Protein AF-A0A452S7V6-F1 (afdb_monomer)

InterPro domains:
  IPR001577 Peptidase M8, leishmanolysin [PF01457] (148-231)
  IPR001577 Peptidase M8, leishmanolysin [PF01457] (255-355)
  IPR001577 Peptidase M8, leishmanolysin [PTHR10942] (34-355)

Radius of gyration: 20.87 Å; Cα contacts (8 Å, |Δi|>4): 717; chains: 1; bounding box: 55×47×62 Å

Foldseek 3Di:
DFEALQDPPQDLDPDFDDAFAFAFDPPPDDDQDDQAFAFEAEDEACQLVVADPLLSCCVPPPQVVVLRVVRSVLHTDSDFSFFAAGEFAAPDDDADDDPPDPDGADEHHGDPFGDFPPGTDDPLQHAFHWHDPDPDDDTHGDDDHRHRHDGRHQAYEYEEQDQDPSLVDPPHQKYKAADHAHNQLRWRRYMYIYGHSVSRDSDPVCSVVSSLSSSLRVLRHGALAQQLQQRAAAPVSHGQADADPVRAAPADSVLSHRDHDPQAKDKDWDWDQDPPRDTDTDIWIFGQHDLQLVVVCVVVVNNPRRGFTADCDPPSSQGSSAGHCVVVVQDSRHRDDDPNRDPDSNSSSSSVRRD

Solvent-accessible surface area (backbone atoms only — not comparable to full-atom values): 19827 Å² total; per-residue (Å²): 97,51,49,39,56,46,50,84,73,65,66,98,55,100,59,82,83,84,79,46,62,28,77,59,69,80,71,93,78,68,75,98,79,61,80,40,58,40,34,74,42,79,43,76,39,69,49,38,74,72,39,59,69,68,56,29,45,41,47,72,72,41,42,50,52,54,34,46,55,50,48,29,73,71,38,63,31,90,68,80,39,42,44,45,47,39,76,73,48,61,62,58,99,70,83,70,83,63,88,94,52,94,69,82,53,44,66,78,68,60,38,98,64,35,62,34,79,95,40,75,55,60,72,54,35,31,49,53,44,27,38,49,60,86,96,50,95,60,62,44,77,45,79,67,77,65,48,86,30,42,64,77,22,46,29,38,40,40,36,33,31,57,85,44,78,69,48,72,42,88,55,34,46,44,42,15,28,51,55,32,22,31,58,87,65,49,44,44,37,27,21,21,40,35,36,17,59,90,57,66,71,82,52,77,88,51,43,63,61,51,35,51,47,55,39,36,30,49,43,29,18,58,53,55,29,53,77,38,52,23,48,20,17,38,98,88,68,47,66,58,23,72,59,50,98,88,69,45,45,53,74,33,79,91,79,59,32,45,42,51,29,76,57,40,49,37,82,45,81,41,82,43,81,47,83,90,82,40,76,42,85,42,78,44,40,26,38,37,34,73,49,23,20,54,36,38,18,60,74,69,72,35,87,82,51,75,31,38,57,28,18,82,53,87,48,84,33,23,26,59,43,14,38,27,42,93,79,50,51,38,34,42,54,28,44,43,78,56,75,82,61,36,85,44,68,47,59,53,25,44,62,63,49,42,85

Sequence (355 aa):
ISLSPSSILPSPSPSPPVINKVHLKSNHVVKRDVDEHLRIKTVYDKSIDELLPEKRYLVKNKLFPQAISYLEKTFQVRRPAGTILLSRQRATNRYLQKENDPHRYCTGEFAEHTKCGPVIVPEEHLQRCRVCRGGKWSCVAVGVQDQEGVRDADFVLYVGALATERCSHENIISYAAYCQQEAKMDRPIAGYANLCPNMISTQPQEFIGMLSTVKHEIIHALGFSAGLFAFYHDKDGNPLTSRFADGLPPFNYSLGLYQWSDKVVRKVERLWNVRDNKIVSHTVYLLVTPRVVDEARKHFNCPILEGMELENQGGMGTELNHWEKRLLENEAMTGSHTQNRVFSRITLALMEDTG

Nearest PDB structures (foldseek):
  1lml-assembly1_A  TM=7.453E-01  e=6.617E-13  Leishmania major
  8so5-assembly1_I  TM=5.261E-01  e=2.961E+00  Acidovorax sp. MR-S7
  3l94-assembly1_B  TM=5.340E-01  e=4.851E+00  Pseudomonas aeruginosa
  5jtv-assembly4_G  TM=5.526E-01  e=7.948E+00  Homo sapiens

Organism: Ursus americanus (NCBI:txid9643)

Secondary structure (DSSP, 8-state):
-BPP--S-PPPS-SSPPPP-EEPPP--S---S---EEP-EEEEE-HHHHTS-HHHHHIIIIIIHHHHHHHHHHH-EESS---SB-BPPPBSS----PPTT-SS----SPBPSS-EETTEEPPGGGBPPEEEEPTTSS-EEEESSPPP--B-S-SEEEEEE----HHHHSTT--EEEEEEEEETTT--EEEEEEEE-GGG----GGGHHHHHHHHHHHHHHHHT-STTTGGG-B-TTS-BSS---TTSPPPEETTTTEEPPPTTTEEEEEEEEEEGGGEEEEEEEEEE--HHHHHHHHHHTT-TT--SEEEP--S-TTTTTTSB-HHHHTTBTTBSB--SS-B--HHHHHHHHTT-

Structure (mmCIF, N/CA/C/O backbone):
data_AF-A0A452S7V6-F1
#
_entry.id   AF-A0A452S7V6-F1
#
loop_
_atom_site.group_PDB
_atom_site.id
_atom_site.type_symbol
_atom_site.label_atom_id
_atom_site.label_alt_id
_atom_site.label_comp_id
_atom_site.label_asym_id
_atom_site.label_entity_id
_atom_site.label_seq_id
_atom_site.pdbx_PDB_ins_code
_atom_site.Cartn_x
_atom_site.Cartn_y
_atom_site.Cartn_z
_atom_site.occupancy
_atom_site.B_iso_or_equiv
_atom_site.auth_seq_i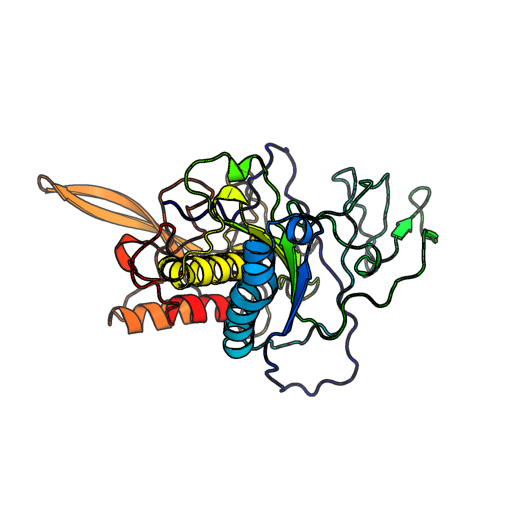d
_atom_site.auth_comp_id
_atom_site.auth_asym_id
_atom_site.auth_atom_id
_atom_site.pdbx_PDB_model_num
ATOM 1 N N . ILE A 1 1 ? -7.332 15.822 9.579 1.00 39.50 1 ILE A N 1
ATOM 2 C CA . ILE A 1 1 ? -6.324 15.376 8.589 1.00 39.50 1 ILE A CA 1
ATOM 3 C C . ILE A 1 1 ? -6.731 13.982 8.113 1.00 39.50 1 ILE A C 1
ATOM 5 O O . ILE A 1 1 ? -6.628 13.032 8.890 1.00 39.50 1 ILE A O 1
ATOM 9 N N . SER A 1 2 ? -7.304 13.889 6.909 1.00 41.91 2 SER A N 1
ATOM 10 C CA . SER A 1 2 ? -7.595 12.605 6.251 1.00 41.91 2 SER A CA 1
ATOM 11 C C . SER A 1 2 ? -6.282 11.994 5.783 1.00 41.91 2 SER A C 1
ATOM 13 O O . SER A 1 2 ? -5.444 12.719 5.250 1.00 41.91 2 SER A O 1
ATOM 15 N N . LEU A 1 3 ? -6.097 10.694 5.990 1.00 53.56 3 LEU A N 1
ATOM 16 C CA . LEU A 1 3 ? -5.058 9.961 5.273 1.00 53.56 3 LEU A CA 1
ATOM 17 C C . LEU A 1 3 ? -5.540 9.755 3.837 1.00 53.56 3 LEU A C 1
ATOM 19 O O . LEU A 1 3 ? -6.739 9.851 3.554 1.00 53.56 3 LEU A O 1
ATOM 23 N N . SER A 1 4 ? -4.584 9.679 2.923 1.00 51.00 4 SER A N 1
ATOM 24 C CA . SER A 1 4 ? -4.809 9.928 1.505 1.00 51.00 4 SER A CA 1
ATOM 25 C C . SER A 1 4 ? -5.755 8.907 0.854 1.00 51.00 4 SER A C 1
ATOM 27 O O . SER A 1 4 ? -5.952 7.814 1.377 1.00 51.00 4 SER A O 1
ATOM 29 N N . PRO A 1 5 ? -6.356 9.229 -0.304 1.00 51.69 5 PRO A N 1
ATOM 30 C CA . PRO A 1 5 ? -6.967 8.228 -1.159 1.00 51.69 5 PRO A CA 1
ATOM 31 C C . PRO A 1 5 ? -5.872 7.302 -1.724 1.00 51.69 5 PRO A C 1
ATOM 33 O O . PRO A 1 5 ? -5.254 7.603 -2.751 1.00 51.69 5 PRO A O 1
ATOM 36 N N . SER A 1 6 ? -5.634 6.177 -1.045 1.00 48.50 6 SER A N 1
ATOM 37 C CA . SER A 1 6 ? -4.584 5.180 -1.335 1.00 48.50 6 SER A CA 1
ATOM 38 C C . SER A 1 6 ? -4.828 4.381 -2.623 1.00 48.50 6 SER A C 1
ATOM 40 O O . SER A 1 6 ? -4.042 3.516 -3.006 1.00 48.50 6 SER A O 1
ATOM 42 N N . SER A 1 7 ? -5.935 4.650 -3.319 1.00 47.50 7 SER A N 1
ATOM 43 C CA . SER A 1 7 ? -6.323 3.946 -4.532 1.00 47.50 7 SER A CA 1
ATOM 44 C C . SER A 1 7 ? -5.836 4.648 -5.806 1.00 47.50 7 SER A C 1
ATOM 46 O O . SER A 1 7 ? -5.720 5.880 -5.929 1.00 47.50 7 SER A O 1
ATOM 48 N N . ILE A 1 8 ? -5.558 3.816 -6.810 1.00 46.06 8 ILE A N 1
ATOM 49 C CA . ILE A 1 8 ? -5.671 4.195 -8.216 1.00 46.06 8 ILE A CA 1
ATOM 50 C C . ILE A 1 8 ? -7.115 4.681 -8.366 1.00 46.06 8 ILE A C 1
ATOM 52 O O . ILE A 1 8 ? -8.027 3.866 -8.464 1.00 46.06 8 ILE A O 1
ATOM 56 N N . LEU A 1 9 ? -7.336 5.997 -8.281 1.00 40.03 9 LEU A N 1
ATOM 57 C CA . LEU A 1 9 ? -8.635 6.584 -8.587 1.00 40.03 9 LEU A CA 1
ATOM 58 C C . LEU A 1 9 ? -9.009 6.064 -9.977 1.00 40.03 9 LEU A C 1
ATOM 60 O O . LEU A 1 9 ? -8.201 6.236 -10.899 1.00 40.03 9 LEU A O 1
ATOM 64 N N . PRO A 1 10 ? -10.153 5.385 -10.144 1.00 37.00 10 PRO A N 1
ATOM 65 C CA . PRO A 1 10 ? -10.551 4.926 -11.453 1.00 37.00 10 PRO A CA 1
ATOM 66 C C . PRO A 1 10 ? -10.679 6.162 -12.336 1.00 37.00 10 PRO A C 1
ATOM 68 O O . PRO A 1 10 ? -11.502 7.046 -12.101 1.00 37.00 10 PRO A O 1
ATOM 71 N N . SER A 1 11 ? -9.834 6.238 -13.363 1.00 34.94 11 SER A N 1
ATOM 72 C CA . SER A 1 11 ? -10.164 7.059 -14.517 1.00 34.94 11 SER A CA 1
ATOM 73 C C . SER A 1 11 ? -11.542 6.605 -15.011 1.00 34.94 11 SER A C 1
ATOM 75 O O . SER A 1 11 ? -11.788 5.394 -14.993 1.00 34.94 11 SER A O 1
ATOM 77 N N . PRO A 1 12 ? -12.411 7.501 -15.506 1.00 33.69 12 PRO A N 1
ATOM 78 C CA . PRO A 1 12 ? -13.727 7.158 -16.059 1.00 33.69 12 PRO A CA 1
ATOM 79 C C . PRO A 1 12 ? -13.617 6.404 -17.402 1.00 33.69 12 PRO A C 1
ATOM 81 O O . PRO A 1 12 ? -14.392 6.614 -18.331 1.00 33.69 12 PRO A O 1
ATOM 84 N N . SER A 1 13 ? -12.609 5.544 -17.546 1.00 41.41 13 SER A N 1
ATOM 85 C CA . SER A 1 13 ? -12.370 4.745 -18.728 1.00 41.41 13 SER A CA 1
ATOM 86 C C . SER A 1 13 ? -13.334 3.556 -18.740 1.00 41.41 13 SER A C 1
ATOM 88 O O . SER A 1 13 ? -13.442 2.860 -17.731 1.00 41.41 13 SER A O 1
ATOM 90 N N . PRO A 1 14 ? -13.962 3.240 -19.882 1.00 48.31 14 PRO A N 1
ATOM 91 C CA . PRO A 1 14 ? -14.899 2.121 -20.015 1.00 48.31 14 PRO A CA 1
ATOM 92 C C . PRO A 1 14 ? -14.229 0.732 -19.935 1.00 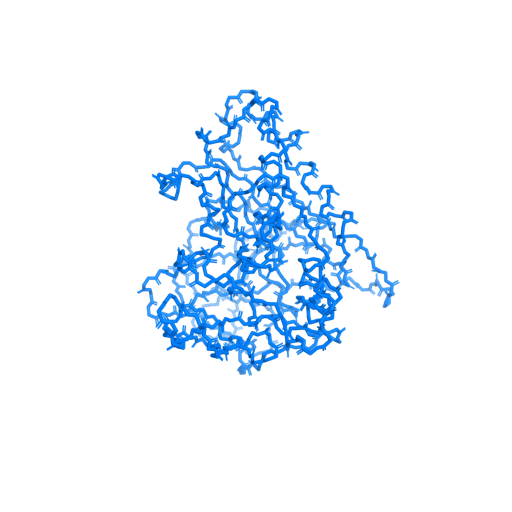48.31 14 PRO A C 1
ATOM 94 O O . PRO A 1 14 ? -14.885 -0.286 -20.142 1.00 48.31 14 PRO A O 1
ATOM 97 N N . SER A 1 15 ? -12.921 0.668 -19.667 1.00 53.47 15 SER A N 1
ATOM 98 C CA . SER A 1 15 ? -12.120 -0.557 -19.608 1.00 53.47 15 SER A CA 1
ATOM 99 C C . SER A 1 15 ? -11.533 -0.777 -18.208 1.00 53.47 15 SER A C 1
ATOM 101 O O . SER A 1 15 ? -11.099 0.205 -17.603 1.00 53.47 15 SER A O 1
ATOM 103 N N . PRO A 1 16 ? -11.432 -2.034 -17.730 1.00 56.41 16 PRO A N 1
ATOM 104 C CA . PRO A 1 16 ? -10.716 -2.363 -16.498 1.00 56.41 16 PRO A CA 1
ATOM 105 C C . PRO A 1 16 ? -9.288 -1.791 -16.480 1.00 56.41 16 PRO A C 1
ATOM 107 O O . PRO A 1 16 ? -8.646 -1.733 -17.538 1.00 56.41 16 PRO A O 1
ATOM 110 N N . PRO A 1 17 ? -8.751 -1.405 -15.305 1.00 60.28 17 PRO A N 1
ATOM 111 C CA . PRO A 1 17 ? -7.375 -0.971 -15.188 1.00 60.28 17 PRO A CA 1
ATOM 112 C C . PRO A 1 17 ? -6.442 -2.126 -15.547 1.00 60.28 17 PRO A C 1
ATOM 114 O O . PRO A 1 17 ? -6.634 -3.288 -15.166 1.00 60.28 17 PRO A O 1
ATOM 117 N N . VAL A 1 18 ? -5.411 -1.782 -16.307 1.00 63.94 18 VAL A N 1
ATOM 118 C CA . VAL A 1 18 ? -4.396 -2.724 -16.754 1.00 63.94 18 VAL A CA 1
ATOM 119 C C . VAL A 1 18 ? -3.557 -3.174 -15.566 1.00 63.94 18 VAL A C 1
ATOM 121 O O . VAL A 1 18 ? -2.866 -2.368 -14.947 1.00 63.94 18 VAL A O 1
ATOM 124 N N . ILE A 1 19 ? -3.524 -4.485 -15.328 1.00 70.19 19 ILE A N 1
ATOM 125 C CA . ILE A 1 19 ? -2.590 -5.086 -14.379 1.00 70.19 19 ILE A CA 1
ATOM 126 C C . ILE A 1 19 ? -1.338 -5.577 -15.106 1.00 70.19 19 ILE A C 1
ATOM 128 O O . ILE A 1 19 ? -1.372 -6.482 -15.953 1.00 70.19 19 ILE A O 1
ATOM 132 N N . ASN A 1 20 ? -0.200 -4.991 -14.743 1.00 72.50 20 ASN A N 1
ATOM 133 C CA . ASN A 1 20 ? 1.110 -5.425 -15.206 1.00 72.50 20 ASN A CA 1
ATOM 134 C C . ASN A 1 20 ? 1.585 -6.609 -14.359 1.00 72.50 20 ASN A C 1
ATOM 136 O O . ASN A 1 20 ? 1.991 -6.434 -13.212 1.00 72.50 20 ASN A O 1
ATOM 140 N N . LYS A 1 21 ? 1.502 -7.809 -14.943 1.00 76.19 21 LYS A N 1
ATOM 141 C CA . LYS A 1 21 ? 2.017 -9.056 -14.377 1.00 76.19 21 LYS A CA 1
ATOM 142 C C . LYS A 1 21 ? 3.463 -9.266 -14.824 1.00 76.19 21 LYS A C 1
ATOM 144 O O . LYS A 1 21 ? 3.728 -9.332 -16.024 1.00 76.19 21 LYS A O 1
ATOM 149 N N . VAL A 1 22 ? 4.379 -9.348 -13.865 1.00 71.94 22 VAL A N 1
ATOM 150 C CA . VAL A 1 22 ? 5.822 -9.493 -14.080 1.00 71.94 22 VAL A CA 1
ATOM 151 C C . VAL A 1 22 ? 6.259 -10.919 -13.782 1.00 71.94 22 VAL A C 1
ATOM 153 O O . VAL A 1 22 ? 6.019 -11.444 -12.695 1.00 71.94 22 VAL A O 1
ATOM 156 N N . HIS A 1 23 ? 6.912 -11.551 -14.753 1.00 76.88 23 HIS A N 1
ATOM 157 C CA . HIS A 1 23 ? 7.482 -12.880 -14.581 1.00 76.88 23 HIS A CA 1
ATOM 158 C C . HIS A 1 23 ? 8.856 -12.781 -13.928 1.00 76.88 23 HIS A C 1
ATOM 160 O O . HIS A 1 23 ? 9.784 -12.196 -14.482 1.00 76.88 23 HIS A O 1
ATOM 166 N N . LEU A 1 24 ? 8.981 -13.387 -12.754 1.00 75.75 24 LEU A N 1
ATOM 167 C CA . LEU A 1 24 ? 10.246 -13.495 -12.045 1.00 75.75 24 LEU A CA 1
ATOM 168 C C . LEU A 1 24 ? 10.994 -14.732 -12.545 1.00 75.75 24 LEU A C 1
ATOM 170 O O . LEU A 1 24 ? 10.397 -15.796 -12.748 1.00 75.75 24 LEU A O 1
ATOM 174 N N . LYS A 1 25 ? 12.306 -14.602 -12.765 1.00 65.62 25 LYS A N 1
ATOM 175 C CA . LYS A 1 25 ? 13.145 -15.751 -13.123 1.00 65.62 25 LYS A CA 1
ATOM 176 C C . LYS A 1 25 ? 13.124 -16.738 -11.956 1.00 65.62 25 LYS A C 1
ATOM 178 O O . LYS A 1 25 ? 13.307 -16.348 -10.808 1.00 65.62 25 LYS A O 1
ATOM 183 N N . SER A 1 26 ? 12.895 -18.020 -12.241 1.00 56.59 26 SER A N 1
ATOM 184 C CA . SER A 1 26 ? 13.021 -19.047 -11.207 1.00 56.59 26 SER A CA 1
ATOM 185 C C . SER A 1 26 ? 14.483 -19.151 -10.792 1.00 56.59 26 SER A C 1
ATOM 187 O O . SER A 1 26 ? 15.323 -19.588 -11.577 1.00 56.59 26 SER A O 1
ATOM 189 N N . ASN A 1 27 ? 14.788 -18.760 -9.558 1.00 53.53 27 ASN A N 1
ATOM 190 C CA . ASN A 1 27 ? 16.060 -19.107 -8.945 1.00 53.53 27 ASN A CA 1
ATOM 191 C C . ASN A 1 27 ? 16.081 -20.632 -8.798 1.00 53.53 27 ASN A C 1
ATOM 193 O O . ASN A 1 27 ? 15.324 -21.202 -8.016 1.00 53.53 27 ASN A O 1
ATOM 197 N N . HIS A 1 28 ? 16.915 -21.302 -9.595 1.00 41.69 28 HIS A N 1
ATOM 198 C CA . HIS A 1 28 ? 16.983 -22.766 -9.682 1.00 41.69 28 HIS A CA 1
ATOM 199 C C . HIS A 1 28 ? 17.460 -23.462 -8.394 1.00 41.69 28 HIS A C 1
ATOM 201 O O . HIS A 1 28 ? 17.559 -24.686 -8.367 1.00 41.69 28 HIS A O 1
ATOM 207 N N . VAL A 1 29 ? 17.720 -22.724 -7.313 1.00 43.03 29 VAL A N 1
ATOM 208 C CA . VAL A 1 29 ? 18.084 -23.278 -6.009 1.00 43.03 29 VAL A CA 1
ATOM 209 C C . VAL A 1 29 ? 17.524 -22.381 -4.907 1.00 43.03 29 VAL A C 1
ATOM 211 O O . VAL A 1 29 ? 18.182 -21.442 -4.481 1.00 43.03 29 VAL A O 1
ATOM 214 N N . VAL A 1 30 ? 16.325 -22.680 -4.413 1.00 44.19 30 VAL A N 1
ATOM 215 C CA . VAL A 1 30 ? 15.946 -22.329 -3.037 1.00 44.19 30 VAL A CA 1
ATOM 216 C C . VAL A 1 30 ? 15.231 -23.551 -2.472 1.00 44.19 30 VAL A C 1
ATOM 218 O O . VAL A 1 30 ? 14.192 -23.976 -2.982 1.00 44.19 30 VAL A O 1
ATOM 221 N N . LYS A 1 31 ? 15.849 -24.188 -1.468 1.00 38.53 31 LYS A N 1
ATOM 222 C CA . LYS A 1 31 ? 15.194 -25.203 -0.631 1.00 38.53 31 LYS A CA 1
ATOM 223 C C . LYS A 1 31 ? 13.842 -24.643 -0.179 1.00 38.53 31 LYS A C 1
ATOM 225 O O . LYS A 1 31 ? 13.745 -23.460 0.105 1.00 38.53 31 LYS A O 1
ATOM 230 N N . ARG A 1 32 ? 12.825 -25.500 -0.114 1.00 41.16 32 ARG A N 1
ATOM 231 C CA . ARG A 1 32 ? 11.404 -25.202 0.159 1.00 41.16 32 ARG A CA 1
ATOM 232 C C . ARG A 1 32 ? 11.081 -24.452 1.473 1.00 41.16 32 ARG A C 1
ATOM 234 O O . ARG A 1 32 ? 9.915 -24.432 1.836 1.00 41.16 32 ARG A O 1
ATOM 241 N N . ASP A 1 33 ? 12.055 -23.883 2.177 1.00 43.28 33 ASP A N 1
ATOM 242 C CA . ASP A 1 33 ? 11.908 -23.532 3.589 1.00 43.28 33 ASP A CA 1
ATOM 243 C C . ASP A 1 33 ? 12.927 -22.471 4.053 1.00 43.28 33 ASP A C 1
ATOM 245 O O . ASP A 1 33 ? 13.803 -22.747 4.871 1.00 43.28 33 ASP A O 1
ATOM 249 N N . VAL A 1 34 ? 12.890 -21.264 3.479 1.00 49.28 34 VAL A N 1
ATOM 250 C CA . VAL A 1 34 ? 13.586 -20.115 4.083 1.00 49.28 34 VAL A CA 1
ATOM 251 C C . VAL A 1 34 ? 12.649 -18.913 4.046 1.00 49.28 34 VAL A C 1
ATOM 253 O O . VAL A 1 34 ? 12.483 -18.283 3.003 1.00 49.28 34 VAL A O 1
ATOM 256 N N . ASP A 1 35 ? 12.026 -18.629 5.190 1.00 62.28 35 ASP A N 1
ATOM 257 C CA . ASP A 1 35 ? 11.321 -17.380 5.474 1.00 62.28 35 ASP A CA 1
ATOM 258 C C . ASP A 1 35 ? 12.333 -16.223 5.494 1.00 62.28 35 ASP A C 1
ATOM 260 O O . ASP A 1 35 ? 12.803 -15.774 6.543 1.00 62.28 35 ASP A O 1
ATOM 264 N N . GLU A 1 36 ? 12.740 -15.770 4.309 1.00 79.75 36 GLU A N 1
ATOM 265 C CA . GLU A 1 36 ? 13.618 -14.614 4.180 1.00 79.75 36 GLU A CA 1
ATOM 266 C C . GLU A 1 36 ? 12.838 -13.339 4.499 1.00 79.75 36 GLU A C 1
ATOM 268 O O . GLU A 1 36 ? 11.674 -13.176 4.127 1.00 79.75 36 GLU A O 1
ATOM 273 N N . HIS A 1 37 ? 13.488 -12.413 5.199 1.00 90.81 37 HIS A N 1
ATOM 274 C CA . HIS A 1 37 ? 12.933 -11.086 5.426 1.00 90.81 37 HIS A CA 1
ATOM 275 C C . HIS A 1 37 ? 12.631 -10.396 4.092 1.00 90.81 37 HIS A C 1
ATOM 277 O O . HIS A 1 37 ? 13.410 -10.499 3.143 1.00 90.81 37 HIS A O 1
ATOM 283 N N . LEU A 1 38 ? 11.509 -9.676 4.033 1.00 92.94 38 LEU A N 1
ATOM 284 C CA . LEU A 1 38 ? 11.151 -8.846 2.885 1.00 92.94 38 LEU A CA 1
ATOM 285 C C . LEU A 1 38 ? 12.300 -7.876 2.580 1.00 92.94 38 LEU A C 1
ATOM 287 O O . LEU A 1 38 ? 12.749 -7.175 3.481 1.00 92.94 38 LEU A O 1
ATOM 291 N N . ARG A 1 39 ? 12.740 -7.796 1.318 1.00 95.06 39 ARG A N 1
ATOM 292 C CA . ARG A 1 39 ? 13.746 -6.817 0.870 1.00 95.06 39 ARG A CA 1
ATOM 293 C C . ARG A 1 39 ? 13.107 -5.741 0.005 1.00 95.06 39 ARG A C 1
ATOM 295 O O . ARG A 1 39 ? 12.621 -6.024 -1.095 1.00 95.06 39 ARG A O 1
ATOM 302 N N . ILE A 1 40 ? 13.149 -4.497 0.469 1.00 96.56 40 ILE A N 1
ATOM 303 C CA . ILE A 1 40 ? 12.608 -3.335 -0.236 1.00 96.56 40 ILE A CA 1
ATOM 304 C C . ILE A 1 40 ? 13.765 -2.496 -0.779 1.00 96.56 40 ILE A C 1
ATOM 306 O O . ILE A 1 40 ? 14.549 -1.918 -0.027 1.00 96.56 40 ILE A O 1
ATOM 310 N N . LYS A 1 41 ? 13.850 -2.360 -2.105 1.00 96.94 41 LYS A N 1
ATOM 311 C CA . LYS A 1 41 ? 14.797 -1.433 -2.739 1.00 96.94 41 LYS A CA 1
ATOM 312 C C . LYS A 1 41 ? 14.122 -0.105 -3.028 1.00 96.94 41 LYS A C 1
ATOM 314 O O . LYS A 1 41 ? 13.137 -0.053 -3.760 1.00 96.94 41 LYS A O 1
ATOM 319 N N . THR A 1 42 ? 14.669 0.972 -2.473 1.00 97.31 42 THR A N 1
ATOM 320 C CA . THR A 1 42 ? 14.219 2.332 -2.765 1.00 97.31 42 THR A CA 1
ATOM 321 C C . THR A 1 42 ? 14.949 2.947 -3.934 1.00 97.31 42 THR A C 1
ATOM 323 O O . THR A 1 42 ? 16.168 2.852 -4.057 1.00 97.31 42 THR A O 1
ATOM 326 N N . VAL A 1 43 ? 14.180 3.651 -4.755 1.00 97.44 43 VAL A N 1
ATOM 327 C CA . VAL A 1 43 ? 14.672 4.436 -5.880 1.00 97.44 43 VAL A CA 1
ATOM 328 C C . VAL A 1 43 ? 14.096 5.833 -5.723 1.00 97.44 43 VAL A C 1
ATOM 330 O O . VAL A 1 43 ? 12.879 6.005 -5.750 1.00 97.44 43 VAL A O 1
ATOM 333 N N . TYR A 1 44 ? 14.956 6.823 -5.503 1.00 97.69 44 TYR A N 1
ATOM 334 C CA . TYR A 1 44 ? 14.521 8.205 -5.316 1.00 97.69 44 TYR A CA 1
ATOM 335 C C . TYR A 1 44 ? 14.441 8.915 -6.664 1.00 97.69 44 TYR A C 1
ATOM 337 O O . TYR A 1 44 ? 15.409 8.927 -7.421 1.00 97.69 44 TYR A O 1
ATOM 345 N N . ASP A 1 45 ? 13.293 9.522 -6.934 1.00 97.25 45 ASP A N 1
ATOM 346 C CA . ASP A 1 45 ? 13.092 10.419 -8.061 1.00 97.25 45 ASP A CA 1
ATOM 347 C C . ASP A 1 45 ? 13.915 11.706 -7.894 1.00 97.25 45 ASP A C 1
ATOM 349 O O . ASP A 1 45 ? 14.204 12.142 -6.772 1.00 97.25 45 ASP A O 1
ATOM 353 N N . LYS A 1 46 ? 14.236 12.360 -9.015 1.00 96.38 46 LYS A N 1
ATOM 354 C CA . LYS A 1 46 ? 14.981 13.625 -9.033 1.00 96.38 46 LYS A CA 1
ATOM 355 C C . LYS A 1 46 ? 14.305 14.723 -8.199 1.00 96.38 46 LYS A C 1
ATOM 357 O O . LYS A 1 46 ? 15.007 15.531 -7.594 1.00 96.38 46 LYS A O 1
ATOM 362 N N . SER A 1 47 ? 12.975 14.718 -8.085 1.00 96.88 47 SER A N 1
ATOM 363 C CA . SER A 1 47 ? 12.230 15.657 -7.229 1.00 96.88 47 SER A CA 1
ATOM 364 C C . SER A 1 47 ? 12.688 15.653 -5.766 1.00 96.88 47 SER A C 1
ATOM 366 O O . SER A 1 47 ? 12.603 16.677 -5.095 1.00 96.88 47 SER A O 1
ATOM 368 N N . ILE A 1 48 ? 13.227 14.540 -5.257 1.00 97.56 48 ILE A N 1
ATOM 369 C CA . ILE A 1 48 ? 13.786 14.471 -3.899 1.00 97.56 48 ILE A CA 1
ATOM 370 C C . ILE A 1 48 ? 15.090 15.266 -3.793 1.00 97.56 48 ILE A C 1
ATOM 372 O O . ILE A 1 48 ? 15.373 15.858 -2.751 1.00 97.56 48 ILE A O 1
ATOM 376 N N . ASP A 1 49 ? 15.896 15.274 -4.854 1.00 96.06 49 ASP A N 1
ATOM 377 C CA . ASP A 1 49 ? 17.159 16.010 -4.900 1.00 96.06 49 ASP A CA 1
ATOM 378 C C . ASP A 1 49 ? 16.969 17.520 -5.040 1.00 96.06 49 ASP A C 1
ATOM 380 O O . ASP A 1 49 ? 17.843 18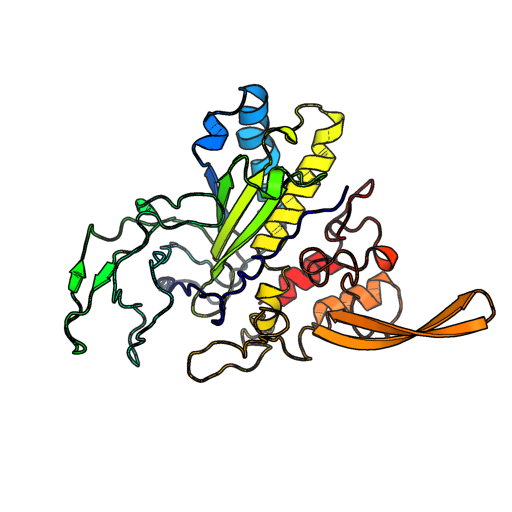.277 -4.612 1.00 96.06 49 ASP A O 1
ATOM 384 N N . GLU A 1 50 ? 15.815 17.931 -5.567 1.00 96.50 50 GLU A N 1
ATOM 385 C CA . GLU A 1 50 ? 15.372 19.320 -5.718 1.00 96.50 50 GLU A CA 1
ATOM 386 C C . GLU A 1 50 ? 14.751 19.901 -4.429 1.00 96.50 50 GLU A C 1
ATOM 388 O O . GLU A 1 50 ? 14.530 21.109 -4.337 1.00 96.50 50 GLU A O 1
ATOM 393 N N . LEU A 1 51 ? 14.501 19.074 -3.403 1.00 97.12 51 LEU A N 1
ATOM 394 C CA . LEU A 1 51 ? 14.068 19.549 -2.086 1.00 97.12 51 LEU A CA 1
ATOM 395 C C . LEU A 1 51 ? 15.167 20.358 -1.380 1.00 97.12 51 LEU A C 1
ATOM 397 O O . LEU A 1 51 ? 16.365 20.145 -1.582 1.00 97.12 51 LEU A O 1
ATOM 401 N N . LEU A 1 52 ? 14.745 21.216 -0.443 1.00 97.50 52 LEU A N 1
ATOM 402 C CA . LEU A 1 52 ? 15.662 21.887 0.482 1.00 97.50 52 LEU A CA 1
ATOM 403 C C . LEU A 1 52 ? 16.570 20.861 1.197 1.00 97.50 52 LEU A C 1
ATOM 405 O O . LEU A 1 52 ? 16.093 19.767 1.530 1.00 97.50 52 LEU A O 1
ATOM 409 N N . PRO A 1 53 ? 17.855 21.182 1.459 1.00 97.88 53 PRO A N 1
ATOM 410 C CA . PRO A 1 53 ? 18.835 20.225 1.977 1.00 97.88 53 PRO A CA 1
ATOM 411 C C . PRO A 1 53 ? 18.376 19.449 3.218 1.00 97.88 53 PRO A C 1
ATOM 413 O O . PRO A 1 53 ? 18.586 18.239 3.300 1.00 97.88 53 PRO A O 1
ATOM 416 N N . GLU A 1 54 ? 17.708 20.117 4.154 1.00 97.00 54 GLU A N 1
ATOM 417 C CA . GLU A 1 54 ? 17.168 19.542 5.382 1.00 97.00 54 GLU A CA 1
ATOM 418 C C . GLU A 1 54 ? 16.018 18.556 5.125 1.00 97.00 54 GLU A C 1
ATOM 420 O O . GLU A 1 54 ? 15.978 17.486 5.735 1.00 97.00 54 GLU A O 1
ATOM 425 N N . LYS A 1 55 ? 15.124 18.861 4.173 1.00 97.62 55 LYS A N 1
ATOM 426 C CA . LYS A 1 55 ? 14.029 17.971 3.757 1.00 97.62 55 LYS A CA 1
ATOM 427 C C . LYS A 1 55 ? 14.584 16.763 3.012 1.00 97.62 55 LYS A C 1
ATOM 429 O O . LYS A 1 55 ? 14.215 15.632 3.315 1.00 97.62 55 LYS A O 1
ATOM 434 N N . ARG A 1 56 ? 15.520 16.985 2.087 1.00 98.00 56 ARG A N 1
ATOM 435 C CA . ARG A 1 56 ? 16.205 15.917 1.349 1.00 98.00 56 ARG A CA 1
ATOM 436 C C . ARG A 1 56 ? 16.912 14.952 2.297 1.00 98.00 56 ARG A C 1
ATOM 438 O O . ARG A 1 56 ? 16.733 13.742 2.175 1.00 98.00 56 ARG A O 1
ATOM 445 N N . TYR A 1 57 ? 17.668 15.478 3.263 1.00 97.69 57 TYR A N 1
ATOM 446 C CA . TYR A 1 57 ? 18.341 14.670 4.279 1.00 97.69 57 TYR A CA 1
ATOM 447 C C . TYR A 1 57 ? 17.336 13.899 5.142 1.00 97.69 57 TYR A C 1
ATOM 449 O O . TYR A 1 57 ? 17.488 12.699 5.358 1.00 97.69 57 TYR A O 1
ATOM 457 N N . LEU A 1 58 ? 16.264 14.556 5.595 1.00 97.62 58 LEU A N 1
ATOM 458 C CA . LEU A 1 58 ? 15.203 13.903 6.354 1.00 97.62 58 LEU A CA 1
ATOM 459 C C . LEU A 1 58 ? 14.608 12.708 5.590 1.00 97.62 58 LEU A C 1
ATOM 461 O O . LEU A 1 58 ? 14.477 11.623 6.157 1.00 97.62 58 LEU A O 1
ATOM 465 N N . VAL A 1 59 ? 14.275 12.890 4.312 1.00 97.69 59 VAL A N 1
ATOM 466 C CA . VAL A 1 59 ? 13.648 11.857 3.479 1.00 97.69 59 VAL A CA 1
ATOM 467 C C . VAL A 1 59 ? 14.615 10.708 3.184 1.00 97.69 59 VAL A C 1
ATOM 469 O O . VAL A 1 59 ? 14.270 9.554 3.446 1.00 97.69 59 VAL A O 1
ATOM 472 N N . LYS A 1 60 ? 15.830 11.013 2.700 1.00 97.75 60 LYS A N 1
ATOM 473 C CA . LYS A 1 60 ? 16.813 10.009 2.256 1.00 97.75 60 LYS A CA 1
ATOM 474 C C . LYS A 1 60 ? 17.532 9.294 3.401 1.00 97.75 60 LYS A C 1
ATOM 476 O O . LYS A 1 60 ? 17.906 8.138 3.232 1.00 97.75 60 LYS A O 1
ATOM 481 N N . ASN A 1 61 ? 17.729 9.944 4.550 1.00 97.44 61 ASN A N 1
ATOM 482 C CA . ASN A 1 61 ? 18.567 9.415 5.634 1.00 97.44 61 ASN A CA 1
ATOM 483 C C . ASN A 1 61 ? 17.788 9.035 6.899 1.00 97.44 61 ASN A C 1
ATOM 485 O O . ASN A 1 61 ? 18.342 8.342 7.751 1.00 97.44 61 ASN A O 1
ATOM 489 N N . LYS A 1 62 ? 16.528 9.470 7.052 1.00 97.38 62 LYS A N 1
ATOM 490 C CA . LYS A 1 62 ? 15.726 9.167 8.249 1.00 97.38 62 LYS A CA 1
ATOM 491 C C . LYS A 1 62 ? 14.383 8.518 7.928 1.00 97.38 62 LYS A C 1
ATOM 493 O O . LYS A 1 62 ? 14.201 7.361 8.287 1.00 97.38 62 LYS A O 1
ATOM 498 N N . LEU A 1 63 ? 13.460 9.219 7.267 1.00 96.69 63 LEU A N 1
ATOM 499 C CA . LEU A 1 63 ? 12.064 8.780 7.120 1.00 96.69 63 LEU A CA 1
ATOM 500 C C . LEU A 1 63 ? 11.930 7.430 6.407 1.00 96.69 63 LEU A C 1
ATOM 502 O O . LEU A 1 63 ? 11.472 6.466 7.019 1.00 96.69 63 LEU A O 1
ATOM 506 N N . PHE A 1 64 ? 12.341 7.341 5.138 1.00 98.00 64 PHE A N 1
ATOM 507 C CA . PHE A 1 64 ? 12.206 6.099 4.373 1.00 98.00 64 PHE A CA 1
ATOM 508 C C . PHE A 1 64 ? 13.103 4.978 4.902 1.00 98.00 64 PHE A C 1
ATOM 510 O O . PHE A 1 64 ? 12.575 3.886 5.103 1.00 98.00 64 PHE A O 1
ATOM 517 N N . PRO A 1 65 ? 14.398 5.202 5.216 1.00 98.31 65 PRO A N 1
ATOM 518 C CA . PRO A 1 65 ? 15.235 4.146 5.784 1.00 98.31 65 PRO A CA 1
ATOM 519 C C . PRO A 1 65 ? 14.666 3.539 7.073 1.00 98.31 65 PRO A C 1
ATOM 521 O O . PRO A 1 65 ? 14.679 2.321 7.232 1.00 98.31 65 PRO A O 1
ATOM 524 N N . GLN A 1 66 ? 14.120 4.357 7.983 1.00 98.25 66 GLN A N 1
ATOM 525 C CA . GLN A 1 66 ? 13.514 3.845 9.217 1.00 98.25 66 GLN A CA 1
ATOM 526 C C . GLN A 1 66 ? 12.172 3.146 8.970 1.00 98.25 66 GLN A C 1
ATOM 528 O O . GLN A 1 66 ? 11.893 2.135 9.614 1.00 98.25 66 GLN A O 1
ATOM 533 N N . ALA A 1 67 ? 11.341 3.655 8.053 1.00 98.00 67 ALA A N 1
ATOM 534 C CA . ALA A 1 67 ? 10.087 2.999 7.680 1.00 98.00 67 ALA A CA 1
ATOM 535 C C . ALA A 1 67 ? 10.346 1.628 7.043 1.00 98.00 67 ALA A C 1
ATOM 537 O O . ALA A 1 67 ? 9.746 0.638 7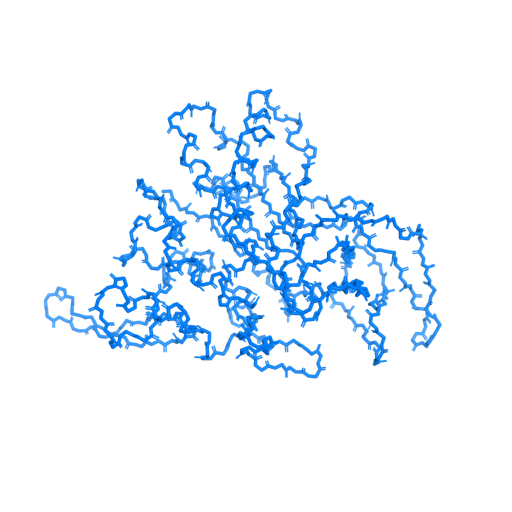.450 1.00 98.00 67 ALA A O 1
ATOM 538 N N . ILE A 1 68 ? 11.289 1.559 6.105 1.00 97.94 68 ILE A N 1
ATOM 539 C CA . ILE A 1 68 ? 11.672 0.328 5.413 1.00 97.94 68 ILE A CA 1
ATOM 540 C C . ILE A 1 68 ? 12.294 -0.659 6.385 1.00 97.94 68 ILE A C 1
ATOM 542 O O . ILE A 1 68 ? 11.816 -1.780 6.471 1.00 97.94 68 ILE A O 1
ATOM 546 N N . SER A 1 69 ? 13.261 -0.232 7.204 1.00 97.88 69 SER A N 1
ATOM 547 C CA . SER A 1 69 ? 13.873 -1.119 8.199 1.00 97.88 69 SER A CA 1
ATOM 548 C C . SER A 1 69 ? 12.840 -1.730 9.150 1.00 97.88 69 SER A C 1
ATOM 550 O O . SER A 1 69 ? 12.983 -2.883 9.548 1.00 97.88 69 SER A O 1
ATOM 552 N N . TYR A 1 70 ? 11.790 -0.984 9.509 1.00 97.25 70 TYR A N 1
ATOM 553 C CA . TYR A 1 70 ? 10.675 -1.531 10.278 1.00 97.25 70 TYR A CA 1
ATOM 554 C C . TYR A 1 70 ? 9.932 -2.626 9.499 1.00 97.25 70 TYR A C 1
ATOM 556 O O . TYR A 1 70 ? 9.735 -3.713 10.035 1.00 97.25 70 TYR A O 1
ATOM 564 N N . LEU A 1 71 ? 9.555 -2.371 8.243 1.00 96.94 71 LEU A N 1
ATOM 565 C CA . LEU A 1 71 ? 8.782 -3.307 7.420 1.00 96.94 71 LEU A CA 1
ATOM 566 C C . LEU A 1 71 ? 9.581 -4.565 7.048 1.00 96.94 71 LEU A C 1
ATOM 568 O O . LEU A 1 71 ? 9.051 -5.661 7.176 1.00 96.94 71 LEU A O 1
ATOM 572 N N . GLU A 1 72 ? 10.856 -4.434 6.676 1.00 95.81 72 GLU A N 1
ATOM 573 C CA . GLU A 1 72 ? 11.741 -5.571 6.369 1.00 95.81 72 GLU A CA 1
ATOM 574 C C . GLU A 1 72 ? 11.942 -6.485 7.590 1.00 95.81 72 GLU A C 1
ATOM 576 O O . GLU A 1 72 ? 11.957 -7.705 7.468 1.00 95.81 72 GLU A O 1
ATOM 581 N N . LYS A 1 73 ? 12.029 -5.913 8.801 1.00 95.38 73 LYS A N 1
ATOM 582 C CA . LYS A 1 73 ? 12.096 -6.696 10.050 1.00 95.38 73 LYS A CA 1
ATOM 583 C C . LYS A 1 73 ? 10.766 -7.338 10.430 1.00 95.38 73 LYS A C 1
ATOM 585 O O . LYS A 1 73 ? 10.764 -8.330 11.150 1.00 95.38 73 LYS A O 1
ATOM 590 N N . THR A 1 74 ? 9.657 -6.741 10.001 1.00 95.25 74 THR A N 1
ATOM 591 C CA . THR A 1 74 ? 8.304 -7.169 10.377 1.00 95.25 74 THR A CA 1
ATOM 592 C C . THR A 1 74 ? 7.779 -8.261 9.452 1.00 95.25 74 THR A C 1
ATOM 594 O O . THR A 1 74 ? 7.095 -9.165 9.920 1.00 95.25 74 THR A O 1
ATOM 597 N N . PHE A 1 75 ? 8.097 -8.193 8.158 1.00 94.44 75 PHE A N 1
ATOM 598 C CA . PHE A 1 75 ? 7.553 -9.093 7.148 1.00 94.44 75 PHE A CA 1
ATOM 599 C C . PHE A 1 75 ? 8.597 -10.062 6.603 1.00 94.44 75 PHE A C 1
ATOM 601 O O . PHE A 1 75 ? 9.752 -9.708 6.365 1.00 94.44 75 PHE A O 1
ATOM 608 N N . GLN A 1 76 ? 8.143 -11.284 6.355 1.00 91.38 76 GLN A N 1
ATOM 609 C CA . GLN A 1 76 ? 8.885 -12.336 5.674 1.00 91.38 76 GLN A CA 1
ATOM 610 C C . GLN A 1 76 ? 8.184 -12.674 4.361 1.00 91.38 76 GLN A C 1
ATOM 612 O O . GLN A 1 76 ? 6.977 -12.470 4.216 1.00 91.38 76 GLN A O 1
ATOM 617 N N . VAL A 1 77 ? 8.945 -13.168 3.390 1.00 87.25 77 VAL A N 1
ATOM 618 C CA . VAL A 1 77 ? 8.437 -13.557 2.078 1.00 87.25 77 VAL A CA 1
ATOM 619 C C . VAL A 1 77 ? 8.668 -15.038 1.839 1.00 87.25 77 VAL A C 1
ATOM 621 O O . VAL A 1 77 ? 9.772 -15.552 1.970 1.00 87.25 77 VAL A O 1
ATOM 624 N N . ARG A 1 78 ? 7.617 -15.725 1.392 1.00 79.31 78 ARG A N 1
ATOM 625 C CA . ARG A 1 78 ? 7.669 -17.160 1.070 1.00 79.31 78 ARG A CA 1
ATOM 626 C C . ARG A 1 78 ? 8.537 -17.473 -0.141 1.00 79.31 78 ARG A C 1
ATOM 628 O O . ARG A 1 78 ? 9.071 -18.571 -0.278 1.00 79.31 78 ARG A O 1
ATOM 635 N N . ARG A 1 79 ? 8.585 -16.539 -1.094 1.00 77.75 79 ARG A N 1
ATOM 636 C CA . ARG A 1 79 ? 9.340 -16.673 -2.341 1.00 77.75 79 ARG A CA 1
ATOM 637 C C . ARG A 1 79 ? 10.072 -15.372 -2.641 1.00 77.75 79 ARG A C 1
ATOM 639 O O . ARG A 1 79 ? 9.439 -14.408 -3.089 1.00 77.75 79 ARG A O 1
ATOM 646 N N . PRO A 1 80 ? 11.394 -15.347 -2.431 1.00 78.94 80 PRO A N 1
ATOM 647 C CA . PRO A 1 80 ? 12.206 -14.217 -2.834 1.00 78.94 80 PRO A CA 1
ATOM 648 C C . PRO A 1 80 ? 12.085 -13.995 -4.345 1.00 78.94 80 PRO A C 1
ATOM 650 O O . PRO A 1 80 ? 12.152 -14.949 -5.123 1.00 78.94 80 PRO A O 1
ATOM 653 N N . ALA A 1 81 ? 11.898 -12.747 -4.775 1.00 75.44 81 ALA A N 1
ATOM 654 C CA . ALA A 1 81 ? 11.792 -12.430 -6.200 1.00 75.44 81 ALA A CA 1
ATOM 655 C C . ALA A 1 81 ? 13.153 -12.465 -6.911 1.00 75.44 81 ALA A C 1
ATOM 657 O O . ALA A 1 81 ? 13.231 -12.751 -8.107 1.00 75.44 81 ALA A O 1
ATOM 658 N N . GLY A 1 82 ? 14.233 -12.203 -6.169 1.00 78.88 82 GLY A N 1
ATOM 659 C CA . GLY A 1 82 ? 15.592 -12.173 -6.697 1.00 78.88 82 GLY A CA 1
ATOM 660 C C . GLY A 1 82 ? 15.823 -10.917 -7.528 1.00 78.88 82 GLY A C 1
ATOM 661 O O . GLY A 1 82 ? 16.190 -9.881 -6.983 1.00 78.88 82 GLY A O 1
ATOM 662 N N . THR A 1 83 ? 15.624 -11.010 -8.843 1.00 87.19 83 THR A N 1
ATOM 663 C CA . THR A 1 83 ? 15.807 -9.889 -9.774 1.00 87.19 83 THR A CA 1
ATOM 664 C C . THR A 1 83 ? 14.476 -9.465 -10.381 1.00 87.19 83 THR A C 1
ATOM 666 O O . THR A 1 83 ? 13.811 -10.258 -11.050 1.00 87.19 83 THR A O 1
ATOM 669 N N . ILE A 1 84 ? 14.118 -8.197 -10.191 1.00 90.38 84 ILE A N 1
ATOM 670 C CA . ILE A 1 84 ? 12.879 -7.605 -10.689 1.00 90.38 84 ILE A CA 1
ATOM 671 C C . ILE A 1 84 ? 13.159 -6.818 -11.974 1.00 90.38 84 ILE A C 1
ATOM 673 O O . ILE A 1 84 ? 13.920 -5.850 -11.973 1.00 90.38 84 ILE A O 1
ATOM 677 N N . LEU A 1 85 ? 12.495 -7.219 -13.061 1.00 89.00 85 LEU A N 1
ATOM 678 C CA . LEU A 1 85 ? 12.442 -6.497 -14.335 1.00 89.00 85 LEU A CA 1
ATOM 679 C C . LEU A 1 85 ? 10.992 -6.114 -14.630 1.00 89.00 85 LEU A C 1
ATOM 681 O O . LEU A 1 85 ? 10.140 -6.970 -14.859 1.00 89.00 85 LEU A O 1
ATOM 685 N N . LEU A 1 86 ? 10.703 -4.819 -14.596 1.00 89.12 86 LEU A N 1
ATOM 686 C CA . LEU A 1 86 ? 9.351 -4.288 -14.691 1.00 89.12 86 LEU A CA 1
ATOM 687 C C . LEU A 1 86 ? 8.859 -4.220 -16.136 1.00 89.12 86 LEU A C 1
ATOM 689 O O . LEU A 1 86 ? 9.611 -3.988 -17.081 1.00 89.12 86 LEU A O 1
ATOM 693 N N . SER A 1 87 ? 7.552 -4.390 -16.311 1.00 84.06 87 SER A N 1
ATOM 694 C CA . SER A 1 87 ? 6.898 -4.242 -17.608 1.00 84.06 87 SER A CA 1
ATOM 695 C C . SER A 1 87 ? 6.790 -2.778 -18.022 1.00 84.06 87 SER A C 1
ATOM 697 O O . SER A 1 87 ? 6.504 -1.911 -17.199 1.00 84.06 87 SER A O 1
ATOM 699 N N . ARG A 1 88 ? 6.952 -2.506 -19.319 1.00 82.31 88 ARG A N 1
ATOM 700 C CA . ARG A 1 88 ? 6.746 -1.171 -19.894 1.00 82.31 88 ARG A CA 1
ATOM 701 C C . ARG A 1 88 ? 5.267 -0.851 -20.076 1.00 82.31 88 ARG A C 1
ATOM 703 O O . ARG A 1 88 ? 4.485 -1.711 -20.490 1.00 82.31 88 ARG A O 1
ATOM 710 N N . GLN A 1 89 ? 4.903 0.402 -19.819 1.00 72.88 89 GLN A N 1
ATOM 711 C CA . GLN A 1 89 ? 3.551 0.914 -20.029 1.00 72.88 89 GLN A CA 1
ATOM 712 C C . GLN A 1 89 ? 3.287 1.187 -21.522 1.00 72.88 89 GLN A C 1
ATOM 714 O O . GLN A 1 89 ? 4.166 1.646 -22.252 1.00 72.88 89 GLN A O 1
ATOM 719 N N . ARG A 1 90 ? 2.070 0.895 -21.997 1.00 65.44 90 ARG A N 1
ATOM 720 C CA . ARG A 1 90 ? 1.636 1.160 -23.385 1.00 65.44 90 ARG A CA 1
ATOM 721 C C . ARG A 1 90 ? 0.925 2.507 -23.502 1.00 65.44 90 ARG A C 1
ATOM 723 O O . ARG A 1 90 ? 0.344 2.962 -22.522 1.00 65.44 90 ARG A O 1
ATOM 730 N N . ALA A 1 91 ? 0.890 3.082 -24.710 1.00 54.31 91 ALA A N 1
ATOM 731 C CA . ALA A 1 91 ? 0.059 4.255 -25.000 1.00 54.31 91 ALA A CA 1
ATOM 732 C C . ALA A 1 91 ? -1.437 3.910 -25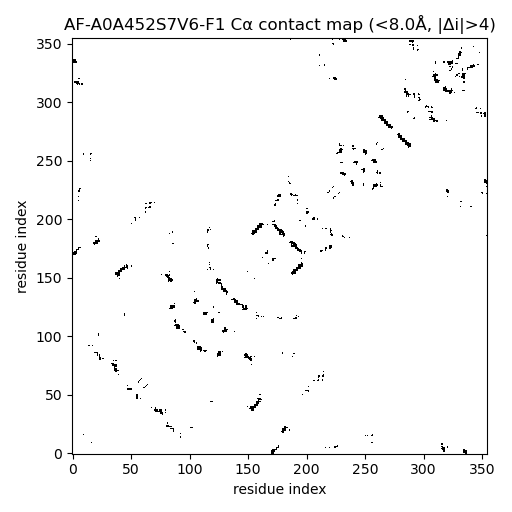.165 1.00 54.31 91 ALA A C 1
ATOM 734 O O . ALA A 1 91 ? -2.280 4.796 -25.081 1.00 54.31 91 ALA A O 1
ATOM 735 N N . THR A 1 92 ? -1.791 2.633 -25.394 1.00 48.03 92 THR A N 1
ATOM 736 C CA . THR A 1 92 ? -3.183 2.179 -25.596 1.00 48.03 92 THR A CA 1
ATOM 737 C C . THR A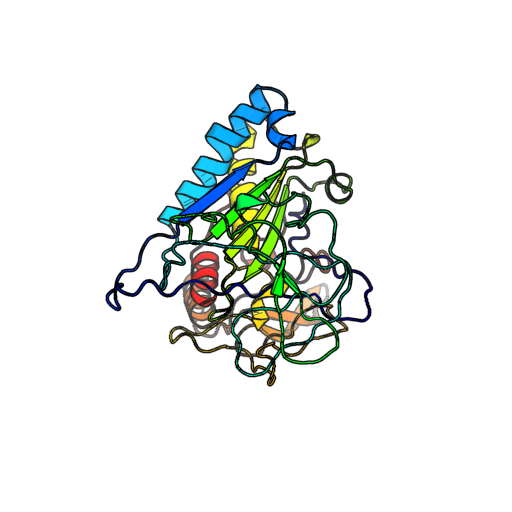 1 92 ? -3.515 0.894 -24.815 1.00 48.03 92 THR A C 1
ATOM 739 O O . THR A 1 92 ? -2.659 0.027 -24.633 1.00 48.03 92 THR A O 1
ATOM 742 N N . 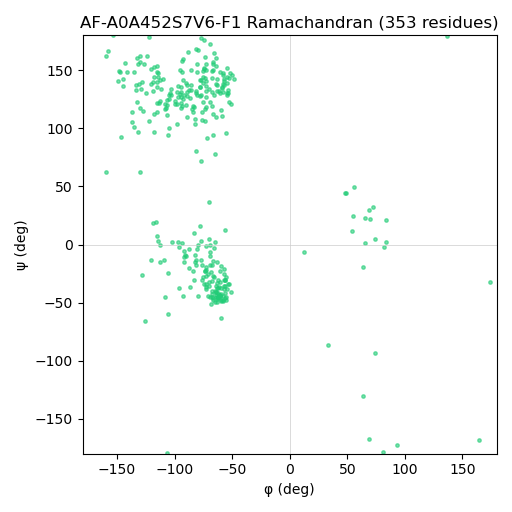ASN A 1 93 ? -4.778 0.741 -24.385 1.00 44.44 93 ASN A N 1
ATOM 743 C CA . ASN A 1 93 ? -5.279 -0.347 -23.515 1.00 44.44 93 ASN A CA 1
ATOM 744 C C . ASN A 1 93 ? -5.535 -1.711 -24.214 1.00 44.44 93 ASN A C 1
ATOM 746 O O . ASN A 1 93 ? -6.238 -2.555 -23.661 1.00 44.44 93 ASN A O 1
ATOM 750 N N . ARG A 1 94 ? -5.025 -1.973 -25.430 1.00 36.62 94 ARG A N 1
ATOM 751 C CA . ARG A 1 94 ? -5.295 -3.237 -26.162 1.00 36.62 94 ARG A CA 1
ATOM 752 C C . ARG A 1 94 ? -4.164 -4.263 -25.998 1.00 36.62 94 ARG A C 1
ATOM 754 O O . ARG A 1 94 ? -2.994 -3.953 -26.237 1.00 36.62 94 ARG A O 1
ATOM 761 N N . TYR A 1 95 ? -4.525 -5.506 -25.659 1.00 47.44 95 TYR A N 1
ATOM 762 C CA . TYR A 1 95 ? -3.604 -6.640 -25.503 1.00 47.44 95 TYR A CA 1
ATOM 763 C C . TYR A 1 95 ? -3.913 -7.769 -26.490 1.00 47.44 95 TYR A C 1
ATOM 765 O O . TYR A 1 95 ? -5.069 -8.110 -26.714 1.00 47.44 95 TYR A O 1
ATOM 773 N N . LEU A 1 96 ? -2.852 -8.372 -27.029 1.00 38.56 96 LEU A N 1
ATOM 774 C CA . LEU A 1 96 ? -2.861 -9.706 -27.622 1.00 38.56 96 LEU A CA 1
ATOM 775 C C . LEU A 1 96 ? -1.957 -10.570 -26.739 1.00 38.56 96 LEU A C 1
ATOM 777 O O . LEU A 1 96 ? -0.757 -10.308 -26.637 1.00 38.56 96 LEU A O 1
ATOM 781 N N . GLN A 1 97 ? -2.536 -11.553 -26.057 1.00 38.81 97 GLN A N 1
ATOM 782 C CA . GLN A 1 97 ? -1.796 -12.590 -25.343 1.00 38.81 97 GLN A CA 1
ATOM 783 C C . GLN A 1 97 ? -1.692 -13.798 -26.275 1.00 38.81 97 GLN A C 1
ATOM 785 O O . GLN A 1 97 ? -2.692 -14.215 -26.855 1.00 38.81 97 GLN A O 1
ATOM 790 N N . LYS A 1 98 ? -0.486 -14.335 -26.467 1.00 38.28 98 LYS A N 1
ATOM 791 C CA . LYS A 1 98 ? -0.309 -15.610 -27.172 1.00 38.28 98 LYS A CA 1
ATOM 792 C C . LYS A 1 98 ? -0.482 -16.725 -26.145 1.00 38.28 98 LYS A C 1
ATOM 794 O O . LYS A 1 98 ? 0.109 -16.639 -25.069 1.00 38.28 98 LYS A O 1
ATOM 799 N N . GLU A 1 99 ? -1.261 -17.753 -26.468 1.00 35.09 99 GLU A N 1
ATOM 800 C CA . GLU A 1 99 ? -1.294 -18.979 -25.664 1.00 35.09 99 GLU A CA 1
ATOM 801 C C . GLU A 1 99 ? 0.131 -19.529 -25.490 1.00 35.09 99 GLU A C 1
ATOM 803 O O . GLU A 1 99 ? 0.891 -19.628 -26.457 1.00 35.09 99 GLU A O 1
ATOM 808 N N . ASN A 1 100 ? 0.480 -19.879 -24.249 1.00 38.00 100 ASN A N 1
ATOM 809 C CA . ASN A 1 100 ? 1.719 -20.560 -23.859 1.00 38.00 100 ASN A CA 1
ATOM 810 C C . ASN A 1 100 ? 3.055 -19.807 -24.054 1.00 38.00 100 ASN A C 1
ATOM 812 O O . ASN A 1 100 ? 4.101 -20.454 -24.074 1.00 38.00 100 ASN A O 1
ATOM 816 N N . ASP A 1 101 ? 3.074 -18.467 -24.121 1.00 47.97 101 ASP A N 1
ATOM 817 C CA . ASP A 1 101 ? 4.323 -17.691 -23.973 1.00 47.97 101 ASP A CA 1
ATOM 818 C C . ASP A 1 101 ? 4.293 -16.813 -22.702 1.00 47.97 101 ASP A C 1
ATOM 820 O O . ASP A 1 101 ? 3.406 -15.964 -22.580 1.00 47.97 101 ASP A O 1
ATOM 824 N N . PRO A 1 102 ? 5.248 -16.971 -21.759 1.00 47.22 102 PRO A N 1
ATOM 825 C CA . PRO A 1 102 ? 5.355 -16.114 -20.574 1.00 47.22 102 PRO A CA 1
ATOM 826 C C . PRO A 1 102 ? 5.799 -14.675 -20.894 1.00 47.22 102 PRO A C 1
ATOM 828 O O . PRO A 1 102 ? 5.835 -13.825 -20.011 1.00 47.22 102 PRO A O 1
ATOM 831 N N . HIS A 1 103 ? 6.164 -14.356 -22.137 1.00 47.88 103 HIS A N 1
ATOM 832 C CA . HIS A 1 103 ? 6.549 -13.002 -22.525 1.00 47.88 103 HIS A CA 1
ATOM 833 C C . HIS A 1 103 ? 5.345 -12.221 -23.053 1.00 47.88 103 HIS A C 1
ATOM 835 O O . HIS A 1 103 ? 4.696 -12.605 -24.027 1.00 47.88 103 HIS A O 1
ATOM 841 N N . ARG A 1 104 ? 5.082 -11.050 -22.463 1.00 48.75 104 ARG A N 1
ATOM 842 C CA . ARG A 1 104 ? 4.090 -10.114 -23.004 1.00 48.75 104 ARG A CA 1
ATOM 843 C C . ARG A 1 104 ? 4.657 -9.391 -24.226 1.00 48.75 104 ARG A C 1
ATOM 845 O O . ARG A 1 104 ? 5.583 -8.591 -24.134 1.00 48.75 104 ARG A O 1
ATOM 852 N N . TYR A 1 105 ? 4.053 -9.667 -25.377 1.00 50.50 105 TYR A N 1
ATOM 853 C CA . TYR A 1 105 ? 4.405 -9.092 -26.670 1.00 50.50 105 TYR A CA 1
ATOM 854 C C . TYR A 1 105 ? 3.920 -7.656 -26.818 1.00 50.50 105 TYR A C 1
ATOM 856 O O . TYR A 1 105 ? 2.726 -7.386 -26.745 1.00 50.50 105 TYR A O 1
ATOM 864 N N . CYS A 1 106 ? 4.832 -6.735 -27.078 1.00 53.72 106 CYS A N 1
ATOM 865 C CA . CYS A 1 106 ? 4.600 -5.329 -27.353 1.00 53.72 106 CYS A CA 1
ATOM 866 C C . CYS A 1 106 ? 3.968 -5.105 -28.735 1.00 53.72 106 CYS A C 1
ATOM 868 O O . CYS A 1 106 ? 4.661 -4.959 -29.735 1.00 53.72 106 CYS A O 1
ATOM 870 N N . THR A 1 107 ? 2.648 -5.056 -28.826 1.00 40.06 107 THR A N 1
ATOM 871 C CA . THR A 1 107 ? 1.954 -4.684 -30.067 1.00 40.06 107 THR A CA 1
ATOM 872 C C . THR A 1 107 ? 1.405 -3.260 -29.928 1.00 40.06 107 THR A C 1
ATOM 874 O O . THR A 1 107 ? 0.380 -3.089 -29.271 1.00 40.06 107 THR A O 1
ATOM 877 N N . GLY A 1 108 ? 2.082 -2.248 -30.494 1.00 49.94 108 GLY A N 1
ATOM 878 C CA . GLY A 1 108 ? 1.611 -0.847 -30.542 1.00 49.94 108 GLY A CA 1
ATOM 879 C C . GLY A 1 108 ? 2.675 0.221 -30.231 1.00 49.94 108 GLY A C 1
ATOM 880 O O . GLY A 1 108 ? 3.824 -0.115 -29.949 1.00 49.94 108 GLY A O 1
ATOM 881 N N . GLU A 1 109 ? 2.274 1.498 -30.283 1.00 55.25 109 GLU A N 1
ATOM 882 C CA . GLU A 1 109 ? 3.065 2.657 -29.829 1.00 55.25 109 GLU A CA 1
ATOM 883 C C . GLU A 1 109 ? 3.073 2.729 -28.286 1.00 55.25 109 GLU A C 1
ATOM 885 O O . GLU A 1 109 ? 2.071 2.437 -27.620 1.00 55.25 109 GLU A O 1
ATOM 890 N N . PHE A 1 110 ? 4.226 3.041 -27.693 1.00 60.50 110 PHE A N 1
ATOM 891 C CA . PHE A 1 110 ? 4.417 3.080 -26.240 1.00 60.50 110 PHE A CA 1
ATOM 892 C C . PHE A 1 110 ? 4.173 4.473 -25.677 1.00 60.50 110 PHE A C 1
ATOM 894 O O . PHE A 1 110 ? 4.270 5.465 -26.395 1.00 60.50 110 PHE A O 1
ATOM 901 N N . ALA A 1 111 ? 3.913 4.538 -24.370 1.00 65.81 111 ALA A N 1
ATOM 902 C CA . ALA A 1 111 ? 4.137 5.786 -23.662 1.00 65.81 111 ALA A CA 1
ATOM 903 C C . ALA A 1 111 ? 5.640 6.094 -23.721 1.00 65.81 111 ALA A C 1
ATOM 905 O O . ALA A 1 111 ? 6.455 5.188 -23.543 1.00 65.81 111 ALA A O 1
ATOM 906 N N . GLU A 1 112 ? 5.996 7.354 -23.960 1.00 72.50 112 GLU A N 1
ATOM 907 C CA . GLU A 1 112 ? 7.392 7.810 -24.004 1.00 72.50 112 GLU A CA 1
ATOM 908 C C . GLU A 1 112 ? 8.162 7.413 -22.733 1.00 72.50 112 GLU A C 1
ATOM 910 O O . GLU A 1 112 ? 9.330 7.038 -22.792 1.00 72.50 112 GLU A O 1
ATOM 915 N N . HIS A 1 113 ? 7.464 7.392 -21.592 1.00 83.00 113 HIS A N 1
ATOM 916 C CA . HIS A 1 113 ? 7.997 6.976 -20.302 1.00 83.00 113 HIS A CA 1
ATOM 917 C C . HIS A 1 113 ? 7.046 6.012 -19.586 1.00 83.00 113 HIS A C 1
ATOM 919 O O . HIS A 1 113 ? 5.836 6.243 -19.524 1.00 83.00 113 HIS A O 1
ATOM 925 N N . THR A 1 114 ? 7.600 4.953 -18.986 1.00 86.31 114 THR A N 1
ATOM 926 C CA . THR A 1 114 ? 6.852 4.094 -18.054 1.00 86.31 114 THR A CA 1
ATOM 927 C C . THR A 1 114 ? 6.809 4.755 -16.682 1.00 86.31 114 THR A C 1
ATOM 929 O O . THR A 1 114 ? 7.851 5.136 -16.151 1.00 86.31 114 THR A O 1
ATOM 932 N N . LYS A 1 115 ? 5.616 4.882 -16.095 1.00 89.50 115 LYS A N 1
ATOM 933 C CA . LYS A 1 115 ? 5.434 5.508 -14.782 1.00 89.50 115 LYS A CA 1
ATOM 934 C C . LYS A 1 115 ? 4.948 4.507 -13.737 1.00 89.50 115 LYS A C 1
ATOM 936 O O . LYS A 1 115 ? 4.192 3.586 -14.039 1.00 89.50 115 LYS A O 1
ATOM 941 N N . CYS A 1 116 ? 5.366 4.718 -12.495 1.00 90.06 116 CYS A N 1
ATOM 942 C CA . CYS A 1 116 ? 4.819 4.074 -11.306 1.00 90.06 116 CYS A CA 1
ATOM 943 C C . CYS A 1 116 ? 4.242 5.191 -10.428 1.00 90.06 116 CYS A C 1
ATOM 945 O O . CYS A 1 116 ? 4.975 5.909 -9.747 1.00 90.06 116 CYS A O 1
ATOM 947 N N . GLY A 1 117 ? 2.930 5.418 -10.541 1.00 88.50 117 GLY A N 1
ATOM 948 C CA . GLY A 1 117 ? 2.305 6.626 -10.003 1.00 88.50 117 GLY A CA 1
ATOM 949 C C . GLY A 1 117 ? 2.835 7.885 -10.701 1.00 88.50 117 GLY A C 1
ATOM 950 O O . GLY A 1 117 ? 2.852 7.925 -11.933 1.00 88.50 117 GLY A O 1
ATOM 951 N N . PRO A 1 118 ? 3.268 8.918 -9.957 1.00 90.06 118 PRO A N 1
ATOM 952 C CA . PRO A 1 118 ? 3.810 10.133 -10.556 1.00 90.06 118 PRO A CA 1
ATOM 953 C C . PRO A 1 118 ? 5.288 10.000 -10.972 1.00 90.06 118 PRO A C 1
ATOM 955 O O . PRO A 1 118 ? 5.776 10.849 -11.713 1.00 90.06 118 PRO A O 1
ATOM 958 N N . VAL A 1 119 ? 5.991 8.949 -10.530 1.00 93.25 119 VAL A N 1
ATOM 959 C CA . VAL A 1 119 ? 7.438 8.773 -10.735 1.00 93.25 119 VAL A CA 1
ATOM 960 C C . VAL A 1 119 ? 7.724 8.037 -12.045 1.00 93.25 119 VAL A C 1
ATOM 962 O O . VAL A 1 119 ? 7.059 7.049 -12.372 1.00 93.25 119 VAL A O 1
ATOM 965 N N . ILE A 1 120 ? 8.729 8.502 -12.791 1.00 92.81 120 ILE A N 1
ATOM 966 C CA . ILE A 1 120 ? 9.231 7.818 -13.988 1.00 92.81 120 ILE A CA 1
ATOM 967 C C . ILE A 1 120 ? 10.126 6.655 -13.553 1.00 92.81 120 ILE A C 1
ATOM 969 O O . ILE A 1 120 ? 11.048 6.828 -12.759 1.00 92.81 120 ILE A O 1
ATOM 973 N N . VAL A 1 121 ? 9.848 5.461 -14.073 1.00 92.88 121 VAL A N 1
ATOM 974 C CA . VAL A 1 121 ? 10.656 4.269 -13.800 1.00 92.88 121 VAL A CA 1
ATOM 975 C C . VAL A 1 121 ? 11.947 4.338 -14.627 1.00 92.88 121 VAL A C 1
ATOM 977 O O . VAL A 1 121 ? 11.847 4.516 -15.843 1.00 92.88 121 VAL A O 1
ATOM 980 N N . PRO A 1 122 ? 13.138 4.171 -14.017 1.00 93.06 122 PRO A N 1
ATOM 981 C CA . PRO A 1 122 ? 14.403 4.133 -14.743 1.00 93.06 122 PRO A CA 1
ATOM 982 C C . PRO A 1 122 ? 14.430 3.036 -15.808 1.00 93.06 122 PRO A C 1
ATOM 984 O O . PRO A 1 122 ? 13.918 1.931 -15.603 1.00 93.06 122 PRO A O 1
ATOM 987 N N . GLU A 1 123 ? 15.051 3.334 -16.946 1.00 87.94 123 GLU A N 1
ATOM 988 C CA . GLU A 1 123 ? 15.095 2.439 -18.104 1.00 87.94 123 GLU A CA 1
ATOM 989 C C . GLU A 1 123 ? 15.811 1.117 -17.795 1.00 87.94 123 GLU A C 1
ATOM 991 O O . GLU A 1 123 ? 15.432 0.071 -18.320 1.00 87.94 123 GLU A O 1
ATOM 996 N N . GLU A 1 124 ? 16.783 1.135 -16.883 1.00 90.00 124 GLU A N 1
ATOM 997 C CA . GLU A 1 124 ? 17.510 -0.038 -16.402 1.00 90.00 124 GLU A CA 1
ATOM 998 C C . GLU A 1 124 ? 16.663 -1.015 -15.573 1.00 90.00 124 GLU A C 1
ATOM 1000 O O . GLU A 1 124 ? 17.035 -2.180 -15.422 1.00 90.00 124 GLU A O 1
ATOM 1005 N N . HIS A 1 125 ? 15.510 -0.578 -15.060 1.00 91.88 125 HIS A N 1
ATOM 1006 C CA . HIS A 1 125 ? 14.580 -1.441 -14.327 1.00 91.88 125 HIS A CA 1
ATOM 1007 C C . HIS A 1 125 ? 13.534 -2.081 -15.241 1.00 91.88 125 HIS A C 1
ATOM 1009 O O . HIS A 1 125 ? 12.766 -2.932 -14.787 1.00 91.88 125 HIS A O 1
ATOM 1015 N N . LEU A 1 126 ? 13.463 -1.666 -16.507 1.00 87.12 126 LEU A N 1
ATOM 1016 C CA . LEU A 1 126 ? 12.429 -2.079 -17.446 1.00 87.12 126 LEU A CA 1
ATOM 1017 C C . LEU A 1 126 ? 12.917 -3.221 -18.334 1.00 87.12 126 LEU A C 1
ATOM 1019 O O . LEU A 1 126 ? 14.006 -3.178 -18.903 1.00 87.12 126 LEU A O 1
ATOM 1023 N N . GLN A 1 127 ? 12.055 -4.215 -18.533 1.00 81.25 127 GLN A N 1
ATOM 1024 C CA . GLN A 1 127 ? 12.296 -5.265 -19.515 1.00 81.25 127 GLN A CA 1
ATOM 1025 C C . GLN A 1 127 ? 12.325 -4.703 -20.945 1.00 81.25 127 GLN A C 1
ATOM 1027 O O . GLN A 1 127 ? 11.673 -3.706 -21.285 1.00 81.25 127 GLN A O 1
ATOM 1032 N N . ARG A 1 128 ? 13.039 -5.404 -21.815 1.00 73.62 128 ARG A N 1
ATOM 1033 C CA . ARG A 1 128 ? 13.141 -5.163 -23.246 1.00 73.62 128 ARG A CA 1
ATOM 1034 C C . ARG A 1 128 ? 11.812 -5.435 -23.932 1.00 73.62 128 ARG A C 1
ATOM 1036 O O . ARG A 1 128 ? 11.084 -6.381 -23.623 1.00 73.62 128 ARG A O 1
ATOM 1043 N N . CYS A 1 129 ? 11.519 -4.622 -24.936 1.00 66.12 129 CYS A N 1
ATOM 1044 C CA . CYS A 1 129 ? 10.321 -4.772 -25.744 1.00 66.12 129 CYS A CA 1
ATOM 1045 C C . CYS A 1 129 ? 10.436 -5.943 -26.726 1.00 66.12 129 CYS A C 1
ATOM 1047 O O . CYS A 1 129 ? 11.480 -6.157 -27.340 1.00 66.12 129 CYS A O 1
ATOM 1049 N N . ARG A 1 130 ? 9.331 -6.655 -26.972 1.00 64.00 130 ARG A N 1
ATOM 1050 C CA . ARG A 1 130 ? 9.216 -7.636 -28.066 1.00 64.00 130 ARG A CA 1
ATOM 1051 C C . ARG A 1 130 ? 8.060 -7.274 -28.980 1.00 64.00 130 ARG A C 1
ATOM 1053 O O . ARG A 1 130 ? 6.917 -7.462 -28.592 1.00 64.00 130 ARG A O 1
ATOM 1060 N N . VAL A 1 131 ? 8.332 -6.768 -30.179 1.00 60.41 131 VAL A N 1
ATOM 1061 C CA . VAL A 1 131 ? 7.295 -6.321 -31.119 1.00 60.41 131 VAL A CA 1
ATOM 1062 C C . VAL A 1 131 ? 6.943 -7.428 -32.107 1.00 60.41 131 VAL A C 1
ATOM 1064 O O . VAL A 1 131 ? 7.822 -7.963 -32.780 1.00 60.41 131 VAL A O 1
ATOM 1067 N N . CYS A 1 132 ? 5.656 -7.762 -32.226 1.00 57.66 132 CYS A N 1
ATOM 1068 C CA . CYS A 1 132 ? 5.155 -8.674 -33.259 1.00 57.66 132 CYS A CA 1
ATOM 1069 C C . CYS A 1 132 ? 4.597 -7.865 -34.434 1.00 57.66 132 CYS A C 1
ATOM 1071 O O . CYS A 1 132 ? 3.663 -7.082 -34.251 1.00 57.66 132 CYS A O 1
ATOM 1073 N N . ARG A 1 133 ? 5.131 -8.052 -35.646 1.00 55.31 133 ARG A N 1
ATOM 1074 C CA . ARG A 1 133 ? 4.557 -7.450 -36.861 1.00 55.31 133 ARG A CA 1
ATOM 1075 C C . ARG A 1 133 ? 3.476 -8.361 -37.453 1.00 55.31 133 ARG A C 1
ATOM 1077 O O . ARG A 1 133 ? 3.700 -9.551 -37.628 1.00 55.31 133 ARG A O 1
ATOM 1084 N N . GLY A 1 134 ? 2.326 -7.782 -37.808 1.00 51.75 134 GLY A N 1
ATOM 1085 C CA . GLY A 1 134 ? 1.380 -8.385 -38.758 1.00 51.75 134 GLY A CA 1
ATOM 1086 C C . GLY A 1 134 ? 0.570 -9.592 -38.272 1.00 51.75 134 GLY A C 1
ATOM 1087 O O . GLY A 1 134 ? 0.285 -10.476 -39.071 1.00 51.75 134 GLY A O 1
ATOM 1088 N N . GLY A 1 135 ? 0.214 -9.672 -36.985 1.00 51.44 135 GLY A N 1
ATOM 1089 C CA . GLY A 1 135 ? -0.720 -10.694 -36.477 1.00 51.44 135 GLY A CA 1
ATOM 1090 C C . GLY A 1 135 ? -0.240 -12.154 -36.562 1.00 51.44 135 GLY A C 1
ATOM 1091 O O . GLY A 1 135 ? -0.967 -13.048 -36.137 1.00 51.44 135 GLY A O 1
ATOM 1092 N N . LYS A 1 136 ? 0.978 -12.420 -37.057 1.00 47.97 136 LYS A N 1
ATOM 1093 C CA . LYS A 1 136 ? 1.586 -13.755 -37.120 1.00 47.97 136 LYS A CA 1
ATOM 1094 C C . LYS A 1 136 ? 2.953 -13.802 -36.434 1.00 47.97 136 LYS A C 1
ATOM 1096 O O . LYS A 1 136 ? 3.824 -12.981 -36.680 1.00 47.97 136 LYS A O 1
ATOM 1101 N N . TRP A 1 137 ? 3.063 -14.822 -35.583 1.00 52.09 137 TRP A N 1
ATOM 1102 C CA . TRP A 1 137 ? 4.171 -15.575 -34.968 1.00 52.09 137 TRP A CA 1
ATOM 1103 C C . TRP A 1 137 ? 5.657 -15.150 -34.989 1.00 52.09 137 TRP A C 1
ATOM 1105 O O . TRP A 1 137 ? 6.414 -15.795 -34.267 1.00 52.09 137 TRP A O 1
ATOM 1115 N N . SER A 1 138 ? 6.113 -14.103 -35.679 1.00 50.44 138 SER A N 1
ATOM 1116 C CA . SER A 1 138 ? 7.507 -13.633 -35.595 1.00 50.44 138 SER A CA 1
ATOM 1117 C C . SER A 1 138 ? 7.601 -12.343 -34.779 1.00 50.44 138 SER A C 1
ATOM 1119 O O . SER A 1 138 ? 7.411 -11.238 -35.295 1.00 50.44 138 SER A O 1
ATOM 1121 N N . CYS A 1 139 ? 7.876 -12.481 -33.485 1.00 59.41 139 CYS A N 1
ATOM 1122 C CA . CYS A 1 139 ? 8.055 -11.349 -32.583 1.00 59.41 139 CYS A CA 1
ATOM 1123 C C . CYS A 1 139 ? 9.545 -11.089 -32.385 1.00 59.41 139 CYS A C 1
ATOM 1125 O O . CYS A 1 139 ? 10.285 -11.981 -31.977 1.00 59.41 139 CYS A O 1
ATOM 1127 N N . VAL A 1 140 ? 9.984 -9.871 -32.687 1.00 58.69 140 VAL A N 1
ATOM 1128 C CA . VAL A 1 140 ? 11.393 -9.476 -32.620 1.00 58.69 140 VAL A CA 1
ATOM 1129 C C . VAL A 1 140 ? 11.603 -8.649 -31.361 1.00 58.69 140 VAL A C 1
ATOM 1131 O O . VAL A 1 140 ? 10.808 -7.760 -31.060 1.00 58.69 140 VAL A O 1
ATOM 1134 N N . ALA A 1 141 ? 12.661 -8.936 -30.605 1.00 60.66 141 ALA A N 1
ATOM 1135 C CA . ALA A 1 141 ? 13.071 -8.069 -29.510 1.00 60.66 141 ALA A CA 1
ATOM 1136 C C . ALA A 1 141 ? 13.572 -6.734 -30.087 1.00 60.66 141 ALA A C 1
ATOM 1138 O O . ALA A 1 141 ? 14.524 -6.715 -30.865 1.00 60.66 141 ALA A O 1
ATOM 1139 N N . VAL A 1 142 ? 12.916 -5.631 -29.734 1.00 58.12 142 VAL A N 1
ATOM 1140 C CA . VAL A 1 142 ? 13.239 -4.279 -30.211 1.00 58.12 142 VAL A CA 1
ATOM 1141 C C . VAL A 1 142 ? 13.754 -3.456 -29.034 1.00 58.12 142 VAL A C 1
ATOM 1143 O O . VAL A 1 142 ? 13.262 -3.589 -27.915 1.00 58.12 142 VAL A O 1
ATOM 1146 N N . GLY A 1 143 ? 14.752 -2.609 -29.287 1.00 60.75 143 GLY A N 1
ATOM 1147 C CA . GLY A 1 143 ? 15.390 -1.772 -28.269 1.00 60.75 143 GLY A CA 1
ATOM 1148 C C . GLY A 1 143 ? 16.630 -2.410 -27.641 1.00 60.75 143 GLY A C 1
ATOM 1149 O O . GLY A 1 143 ? 17.107 -3.455 -28.102 1.00 60.75 143 GLY A O 1
ATOM 1150 N N . VAL A 1 144 ? 17.148 -1.749 -26.604 1.00 59.28 144 VAL A N 1
ATOM 1151 C CA . VAL A 1 144 ? 18.351 -2.132 -25.845 1.00 59.28 144 VAL A CA 1
ATOM 1152 C C . VAL A 1 144 ? 18.154 -3.509 -25.197 1.00 59.28 144 VAL A C 1
ATOM 1154 O O . VAL A 1 144 ? 17.022 -3.892 -24.903 1.00 59.28 144 VAL A O 1
ATOM 1157 N N . GLN A 1 145 ? 19.230 -4.291 -25.039 1.00 64.81 145 GLN A N 1
ATOM 1158 C CA . GLN A 1 145 ? 19.175 -5.550 -24.284 1.00 64.81 145 GLN A CA 1
ATOM 1159 C C . GLN A 1 145 ? 18.627 -5.317 -22.870 1.00 64.81 145 GLN A C 1
ATOM 1161 O O . GLN A 1 145 ? 18.774 -4.219 -22.333 1.00 64.81 145 GLN A O 1
ATOM 1166 N N . ASP A 1 146 ? 17.994 -6.347 -22.294 1.00 66.44 146 ASP A N 1
ATOM 1167 C CA . ASP A 1 146 ? 17.589 -6.315 -20.888 1.00 66.44 146 ASP A CA 1
ATOM 1168 C C . ASP A 1 146 ? 18.799 -5.910 -20.044 1.00 66.44 146 ASP A C 1
ATOM 1170 O O . ASP A 1 146 ? 19.840 -6.571 -20.083 1.00 66.44 146 ASP A O 1
ATOM 1174 N N . GLN A 1 147 ? 18.654 -4.810 -19.312 1.00 71.50 147 GLN A N 1
ATOM 1175 C CA . GLN A 1 147 ? 19.595 -4.433 -18.267 1.00 71.50 147 GLN A CA 1
ATOM 1176 C C . GLN A 1 147 ? 19.462 -5.433 -17.107 1.00 71.50 147 GLN A C 1
ATOM 1178 O O . GLN A 1 147 ? 18.578 -6.296 -17.095 1.00 71.50 147 GLN A O 1
ATOM 1183 N N . GLU A 1 148 ? 20.345 -5.350 -16.115 1.00 77.38 148 GLU A N 1
ATOM 1184 C CA . GLU A 1 148 ? 20.338 -6.312 -15.006 1.00 77.38 148 GLU A CA 1
ATOM 1185 C C . GLU A 1 148 ? 19.052 -6.270 -14.163 1.00 77.38 148 GLU A C 1
ATOM 1187 O O . GLU A 1 148 ? 18.793 -7.229 -13.439 1.00 77.38 148 GLU A O 1
ATOM 1192 N N . GLY A 1 149 ? 18.232 -5.217 -14.281 1.00 85.19 149 GLY A N 1
ATOM 1193 C CA . GLY A 1 149 ? 17.051 -5.005 -13.450 1.00 85.19 149 GLY A CA 1
ATOM 1194 C C . GLY A 1 149 ? 17.421 -4.679 -12.006 1.00 85.19 149 GLY A C 1
ATOM 1195 O O . GLY A 1 149 ? 18.576 -4.407 -11.677 1.00 85.19 149 GLY A O 1
ATOM 1196 N N . VAL A 1 150 ? 16.435 -4.723 -11.112 1.00 91.12 150 VAL A N 1
ATOM 1197 C CA . VAL A 1 150 ? 16.672 -4.500 -9.681 1.00 91.12 150 VAL A CA 1
ATOM 1198 C C . VAL A 1 150 ? 17.002 -5.828 -9.013 1.00 91.12 150 VAL A C 1
ATOM 1200 O O . VAL A 1 150 ? 16.139 -6.694 -8.879 1.00 91.12 150 VAL A O 1
ATOM 1203 N N . ARG A 1 151 ? 18.260 -5.999 -8.604 1.00 90.19 151 ARG A N 1
ATOM 1204 C CA . ARG A 1 151 ? 18.748 -7.200 -7.911 1.00 90.19 151 ARG A CA 1
ATOM 1205 C C . ARG A 1 151 ? 18.417 -7.194 -6.422 1.00 90.19 151 ARG A C 1
ATOM 1207 O O . ARG A 1 151 ? 18.286 -6.136 -5.806 1.00 90.19 151 ARG A O 1
ATOM 1214 N N . ASP A 1 152 ? 18.355 -8.396 -5.858 1.00 87.44 152 ASP A N 1
ATOM 1215 C CA . ASP A 1 152 ? 18.162 -8.675 -4.433 1.00 87.44 152 ASP A CA 1
ATOM 1216 C C . ASP A 1 152 ? 17.006 -7.885 -3.816 1.00 87.44 152 ASP A C 1
ATOM 1218 O O . ASP A 1 152 ? 17.126 -7.296 -2.738 1.00 87.44 152 ASP A O 1
ATOM 1222 N N . ALA A 1 153 ? 15.896 -7.842 -4.548 1.00 92.00 153 ALA A N 1
ATOM 1223 C CA . ALA A 1 153 ? 14.701 -7.101 -4.194 1.00 92.00 153 ALA A CA 1
ATOM 1224 C C . ALA A 1 153 ? 13.486 -8.016 -4.267 1.00 92.00 153 ALA A C 1
ATOM 1226 O O . ALA A 1 153 ? 13.358 -8.801 -5.204 1.00 92.00 153 ALA A O 1
ATOM 1227 N N . ASP A 1 154 ? 12.585 -7.864 -3.304 1.00 94.19 154 ASP A N 1
ATOM 1228 C CA . ASP A 1 154 ? 11.260 -8.483 -3.299 1.00 94.19 154 ASP A CA 1
ATOM 1229 C C . ASP A 1 154 ? 10.169 -7.456 -3.612 1.00 94.19 154 ASP A C 1
ATOM 1231 O O . ASP A 1 154 ? 9.115 -7.806 -4.140 1.00 94.19 154 ASP A O 1
ATOM 1235 N N . PHE A 1 155 ? 10.464 -6.180 -3.347 1.00 96.12 155 PHE A N 1
ATOM 1236 C CA . PHE A 1 155 ? 9.642 -5.037 -3.707 1.00 96.12 155 PHE A CA 1
ATOM 1237 C C . PHE A 1 155 ? 10.520 -3.834 -4.078 1.00 96.12 155 PHE A C 1
ATOM 1239 O O . PHE A 1 155 ? 11.495 -3.528 -3.387 1.00 96.12 155 PHE A O 1
ATOM 1246 N N . VAL A 1 156 ? 10.172 -3.120 -5.149 1.00 97.81 156 VAL A N 1
ATOM 1247 C CA . VAL A 1 156 ? 10.832 -1.866 -5.547 1.00 97.81 156 VAL A CA 1
ATOM 1248 C C . VAL A 1 156 ? 9.918 -0.687 -5.233 1.00 97.81 156 VAL A C 1
ATOM 1250 O O . VAL A 1 156 ? 8.812 -0.596 -5.763 1.00 97.81 156 VAL A O 1
ATOM 1253 N N . LEU A 1 157 ? 10.384 0.227 -4.384 1.00 98.31 157 LEU A N 1
ATOM 1254 C CA . LEU A 1 157 ? 9.641 1.415 -3.975 1.00 98.31 157 LEU A CA 1
ATOM 1255 C C . LEU A 1 157 ? 10.222 2.671 -4.635 1.00 98.31 157 LEU A C 1
ATOM 1257 O O . LEU A 1 157 ? 11.319 3.117 -4.292 1.00 98.31 157 LEU A O 1
ATOM 1261 N N . TYR A 1 158 ? 9.457 3.268 -5.545 1.00 98.19 158 TYR A N 1
ATOM 1262 C CA . TYR A 1 158 ? 9.791 4.544 -6.178 1.00 98.19 158 TYR A CA 1
ATOM 1263 C C . TYR A 1 158 ? 9.327 5.711 -5.307 1.00 98.19 158 TYR A C 1
ATOM 1265 O O . TYR A 1 158 ? 8.136 5.878 -5.056 1.00 98.19 158 TYR A O 1
ATOM 1273 N N . VAL A 1 159 ? 10.264 6.522 -4.830 1.00 98.25 159 VAL A N 1
ATOM 1274 C CA . VAL A 1 159 ? 9.994 7.602 -3.878 1.00 98.25 159 VAL A CA 1
ATOM 1275 C C . VAL A 1 159 ? 10.111 8.951 -4.569 1.00 98.25 159 VAL A C 1
ATOM 1277 O O . VAL A 1 159 ? 11.181 9.292 -5.067 1.00 98.25 159 VAL A O 1
ATOM 1280 N N . GLY A 1 160 ? 9.032 9.731 -4.561 1.00 97.31 160 GLY A N 1
ATOM 1281 C CA . GLY A 1 160 ? 8.986 11.072 -5.149 1.00 97.31 160 GLY A CA 1
ATOM 1282 C C . GLY A 1 160 ? 8.547 12.151 -4.164 1.00 97.31 160 GLY A C 1
ATOM 1283 O O . GLY A 1 160 ? 7.962 11.863 -3.117 1.00 97.31 160 GLY A O 1
ATOM 1284 N N . ALA A 1 161 ? 8.835 13.405 -4.506 1.00 96.69 161 ALA A N 1
ATOM 1285 C CA . ALA A 1 161 ? 8.245 14.577 -3.871 1.00 96.69 161 ALA A CA 1
ATOM 1286 C C . ALA A 1 161 ? 7.699 15.530 -4.940 1.00 96.69 161 ALA A C 1
ATOM 1288 O O . ALA A 1 161 ? 8.166 16.651 -5.121 1.00 96.69 161 ALA A O 1
ATOM 1289 N N . LEU A 1 162 ? 6.720 15.046 -5.701 1.00 94.44 162 LEU A N 1
ATOM 1290 C CA . LEU A 1 162 ? 6.121 15.770 -6.816 1.00 94.44 162 LEU A CA 1
ATOM 1291 C C . LEU A 1 162 ? 4.870 16.517 -6.340 1.00 94.44 162 LEU A C 1
ATOM 1293 O O . LEU A 1 162 ? 3.989 15.939 -5.695 1.00 94.44 162 LEU A O 1
ATOM 1297 N N . ALA A 1 163 ? 4.770 17.800 -6.692 1.00 92.62 163 ALA A N 1
ATOM 1298 C CA . ALA A 1 163 ? 3.599 18.639 -6.435 1.00 92.62 163 ALA A CA 1
ATOM 1299 C C . ALA A 1 163 ? 2.466 18.323 -7.431 1.00 92.62 163 ALA A C 1
ATOM 1301 O O . ALA A 1 163 ? 2.195 19.068 -8.367 1.00 92.62 163 ALA A O 1
ATOM 1302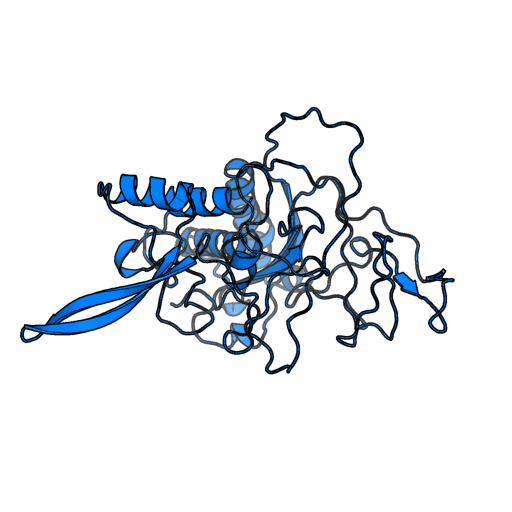 N N . THR A 1 164 ? 1.839 17.163 -7.257 1.00 89.56 164 THR A N 1
ATOM 1303 C CA . THR A 1 164 ? 0.715 16.700 -8.091 1.00 89.56 164 THR A CA 1
ATOM 1304 C C . THR A 1 164 ? -0.613 17.343 -7.688 1.00 89.56 164 THR A C 1
ATOM 1306 O O . THR A 1 164 ? -0.729 17.835 -6.571 1.00 89.56 164 THR A O 1
ATOM 1309 N N . GLU A 1 165 ? -1.656 17.218 -8.512 1.00 85.19 165 GLU A N 1
ATOM 1310 C CA . GLU A 1 165 ? -3.027 17.657 -8.180 1.00 85.19 165 GLU A CA 1
ATOM 1311 C C . GLU A 1 165 ? -3.546 17.071 -6.850 1.00 85.19 165 GLU A C 1
ATOM 1313 O O . GLU A 1 165 ? -4.215 17.750 -6.070 1.00 85.19 165 GLU A O 1
ATOM 1318 N N . ARG A 1 166 ? -3.157 15.831 -6.516 1.00 81.19 166 ARG A N 1
ATOM 1319 C CA . ARG A 1 166 ? -3.463 15.221 -5.209 1.00 81.19 166 ARG A CA 1
ATOM 1320 C C . ARG A 1 166 ? -2.867 16.011 -4.039 1.00 81.19 166 ARG A C 1
ATOM 1322 O O . ARG A 1 166 ? -3.470 16.067 -2.982 1.00 81.19 166 ARG A O 1
ATOM 1329 N N . CYS A 1 167 ? -1.721 16.659 -4.227 1.00 85.31 167 CYS A N 1
ATOM 1330 C CA . CYS A 1 167 ? -1.106 17.504 -3.201 1.00 85.31 167 CYS A CA 1
ATOM 1331 C C . CYS A 1 167 ? -1.782 18.869 -3.048 1.00 85.31 167 CYS A C 1
ATOM 1333 O O . CYS A 1 167 ? -1.504 19.570 -2.079 1.00 85.31 167 CYS A O 1
ATOM 1335 N N . SER A 1 168 ? -2.641 19.258 -3.993 1.00 81.62 168 SER A N 1
ATOM 1336 C CA . SER A 1 168 ? -3.458 20.470 -3.898 1.00 81.62 168 SER A CA 1
ATOM 1337 C C . SER A 1 168 ? -4.721 20.260 -3.062 1.00 81.62 168 SER A C 1
ATOM 1339 O O . SER A 1 168 ? -5.353 21.236 -2.671 1.00 81.62 168 SER A O 1
ATOM 1341 N N . HIS A 1 169 ? -5.094 19.008 -2.783 1.00 74.12 169 HIS A N 1
ATOM 1342 C CA . HIS A 1 169 ? -6.211 18.697 -1.900 1.00 74.12 169 HIS A CA 1
ATOM 1343 C C . HIS A 1 169 ? -5.777 18.865 -0.441 1.00 74.12 169 HIS A C 1
ATOM 1345 O O . HIS A 1 169 ? -4.695 18.423 -0.043 1.00 74.12 169 HIS A O 1
ATOM 1351 N N . GLU A 1 170 ? -6.624 19.505 0.365 1.00 62.69 170 GLU A N 1
ATOM 1352 C CA . GLU A 1 170 ? -6.302 19.785 1.761 1.00 62.69 170 GLU A CA 1
ATOM 1353 C C . GLU A 1 170 ? -5.998 18.494 2.537 1.00 62.69 170 GLU A C 1
ATOM 1355 O O . GLU A 1 170 ? -6.715 17.499 2.436 1.00 62.69 170 GLU A O 1
ATOM 1360 N N . ASN A 1 171 ? -4.964 18.543 3.381 1.00 72.25 171 ASN A N 1
ATOM 1361 C CA . ASN A 1 171 ? -4.574 17.497 4.334 1.00 72.25 171 ASN A CA 1
ATOM 1362 C C . ASN A 1 171 ? -3.895 16.228 3.779 1.00 72.25 171 ASN A C 1
ATOM 1364 O O . ASN A 1 171 ? -3.602 15.338 4.576 1.00 72.25 171 ASN A O 1
ATOM 1368 N N . ILE A 1 172 ? -3.577 16.133 2.482 1.00 80.38 172 ILE A N 1
ATOM 1369 C CA . ILE A 1 172 ? -2.799 14.997 1.955 1.00 80.38 172 ILE A CA 1
ATOM 1370 C C . ILE A 1 172 ? -1.299 15.229 2.187 1.00 80.38 172 ILE A C 1
ATOM 1372 O O . ILE A 1 172 ? -0.666 16.047 1.523 1.00 80.38 172 ILE A O 1
ATOM 1376 N N . ILE A 1 173 ? -0.713 14.483 3.127 1.00 85.25 173 ILE A N 1
ATOM 1377 C CA . ILE A 1 173 ? 0.731 14.538 3.427 1.00 85.25 173 ILE A CA 1
ATOM 1378 C C . ILE A 1 173 ? 1.531 13.732 2.400 1.00 85.25 173 ILE A C 1
ATOM 1380 O O . ILE A 1 173 ? 2.580 14.160 1.913 1.00 85.25 173 ILE A O 1
ATOM 1384 N N . SER A 1 174 ? 1.031 12.547 2.082 1.00 88.94 174 SER A N 1
ATOM 1385 C CA . SER A 1 174 ? 1.661 11.592 1.184 1.00 88.94 174 SER A CA 1
ATOM 1386 C C . SER A 1 174 ? 0.623 10.622 0.664 1.00 88.94 174 SER A C 1
ATOM 1388 O O . SER A 1 174 ? -0.431 10.493 1.271 1.00 88.94 174 SER A O 1
ATOM 1390 N N . TYR A 1 175 ? 0.938 9.937 -0.425 1.00 90.50 175 TYR A N 1
ATOM 1391 C CA . TYR A 1 175 ? 0.118 8.852 -0.944 1.00 90.50 175 TYR A CA 1
ATOM 1392 C C . TYR A 1 175 ? 1.005 7.802 -1.609 1.00 90.50 175 TYR A C 1
ATOM 1394 O O . TYR A 1 175 ? 2.044 8.132 -2.195 1.00 90.50 175 TYR A O 1
ATOM 1402 N N . ALA A 1 176 ? 0.588 6.547 -1.546 1.00 91.44 176 ALA A N 1
ATOM 1403 C CA . ALA A 1 176 ? 1.290 5.436 -2.166 1.00 91.44 176 ALA A CA 1
ATOM 1404 C C . ALA A 1 176 ? 0.326 4.398 -2.730 1.00 91.44 176 ALA A C 1
ATOM 1406 O O . ALA A 1 176 ? -0.814 4.273 -2.296 1.00 91.44 176 ALA A O 1
ATOM 1407 N N . ALA A 1 177 ? 0.810 3.646 -3.711 1.00 91.00 177 ALA A N 1
ATOM 1408 C CA . ALA A 1 177 ? 0.101 2.500 -4.254 1.00 91.00 177 ALA A CA 1
ATOM 1409 C C . ALA A 1 177 ? 1.078 1.542 -4.938 1.00 91.00 177 ALA A C 1
ATOM 1411 O O . ALA A 1 177 ? 2.227 1.885 -5.241 1.00 91.00 177 ALA A O 1
ATOM 1412 N N . TYR A 1 178 ? 0.596 0.335 -5.217 1.00 92.56 178 TYR A N 1
ATOM 1413 C CA . TYR A 1 178 ? 1.279 -0.590 -6.109 1.00 92.56 178 TYR A CA 1
ATOM 1414 C C . TYR A 1 178 ? 1.156 -0.115 -7.564 1.00 92.56 178 TYR A C 1
ATOM 1416 O O . TYR A 1 178 ? 0.220 0.595 -7.933 1.00 92.56 178 TYR A O 1
ATOM 1424 N N . CYS A 1 179 ? 2.092 -0.529 -8.413 1.00 90.75 179 CYS A N 1
ATOM 1425 C CA . CYS A 1 179 ? 2.008 -0.297 -9.855 1.00 90.75 179 CYS A CA 1
ATOM 1426 C C . CYS A 1 179 ? 2.202 -1.567 -10.685 1.00 90.75 179 CYS A C 1
ATOM 1428 O O . CYS A 1 179 ? 1.678 -1.639 -11.797 1.00 90.75 179 CYS A O 1
ATOM 1430 N N . GLN A 1 180 ? 2.916 -2.578 -10.172 1.00 91.50 180 GLN A N 1
ATOM 1431 C CA . GLN A 1 180 ? 3.063 -3.875 -10.842 1.00 91.50 180 GLN A CA 1
ATOM 1432 C C . GLN A 1 180 ? 3.022 -5.035 -9.845 1.00 91.50 180 GLN A C 1
ATOM 1434 O O . GLN A 1 180 ? 3.458 -4.907 -8.699 1.00 91.50 180 GLN A O 1
ATOM 1439 N N . GLN A 1 181 ? 2.512 -6.175 -10.308 1.00 90.62 181 GLN A N 1
ATOM 1440 C CA . GLN A 1 181 ? 2.354 -7.403 -9.532 1.00 90.62 181 GLN A CA 1
ATOM 1441 C C . GLN A 1 181 ? 3.139 -8.548 -10.181 1.00 90.62 181 GLN A C 1
ATOM 1443 O O . GLN A 1 181 ? 3.311 -8.586 -11.397 1.00 90.62 181 GLN A O 1
ATOM 1448 N N . GLU A 1 182 ? 3.589 -9.509 -9.387 1.00 88.56 182 GLU A N 1
ATOM 1449 C CA . GLU A 1 182 ? 4.160 -10.766 -9.859 1.00 88.56 182 GLU A CA 1
ATOM 1450 C C . GLU A 1 182 ? 3.108 -11.578 -10.632 1.00 88.56 182 GLU A C 1
ATOM 1452 O O . GLU A 1 182 ? 1.938 -11.620 -10.262 1.00 88.56 182 GLU A O 1
ATOM 1457 N N . ALA A 1 183 ? 3.515 -12.263 -11.700 1.00 84.75 183 ALA A N 1
ATOM 1458 C CA . ALA A 1 183 ? 2.614 -13.035 -12.552 1.00 84.75 183 ALA A CA 1
ATOM 1459 C C . ALA A 1 183 ? 2.067 -14.323 -11.916 1.00 84.75 183 ALA A C 1
ATOM 1461 O O . ALA A 1 183 ? 1.021 -14.802 -12.339 1.00 84.75 183 ALA A O 1
ATOM 1462 N N . LYS A 1 184 ? 2.777 -14.908 -10.943 1.00 84.19 184 LYS A N 1
ATOM 1463 C CA . LYS A 1 184 ? 2.421 -16.211 -10.364 1.00 84.19 184 LYS A CA 1
ATOM 1464 C C . LYS A 1 184 ? 1.538 -16.104 -9.123 1.00 84.19 184 LYS A C 1
ATOM 1466 O O . LYS A 1 184 ? 0.612 -16.887 -8.984 1.00 84.19 184 LYS A O 1
ATOM 1471 N N . MET A 1 185 ? 1.876 -15.184 -8.224 1.00 86.44 185 MET A N 1
ATOM 1472 C CA . MET A 1 185 ? 1.245 -15.045 -6.903 1.00 86.44 185 MET A CA 1
ATOM 1473 C C . MET A 1 185 ? 0.480 -13.727 -6.758 1.00 86.44 185 MET A C 1
ATOM 1475 O O . MET A 1 185 ? 0.025 -13.400 -5.673 1.00 86.44 185 MET A O 1
ATOM 1479 N N . ASP A 1 186 ? 0.418 -12.909 -7.812 1.00 91.44 186 ASP A N 1
ATOM 1480 C CA . ASP A 1 186 ? -0.161 -11.560 -7.797 1.00 91.44 186 ASP A CA 1
ATOM 1481 C C . ASP A 1 186 ? 0.392 -10.602 -6.731 1.00 91.44 186 ASP A C 1
ATOM 1483 O O . ASP A 1 186 ? -0.143 -9.509 -6.538 1.00 91.44 186 ASP A O 1
ATOM 1487 N N . ARG A 1 187 ? 1.493 -10.968 -6.077 1.00 91.38 187 ARG A N 1
ATOM 1488 C CA . ARG A 1 187 ? 2.151 -10.155 -5.064 1.00 91.38 187 ARG A CA 1
ATOM 1489 C C . ARG A 1 187 ? 2.610 -8.829 -5.675 1.00 91.38 187 ARG A C 1
ATOM 1491 O O . ARG A 1 187 ? 3.259 -8.859 -6.723 1.00 91.38 187 ARG A O 1
ATOM 1498 N N . PRO A 1 188 ? 2.321 -7.670 -5.067 1.00 94.50 188 PRO A N 1
ATOM 1499 C CA . PRO A 1 188 ? 2.939 -6.415 -5.473 1.00 94.50 188 PRO A CA 1
ATOM 1500 C C . PRO A 1 188 ? 4.465 -6.533 -5.443 1.00 94.50 188 PRO A C 1
ATOM 1502 O O . PRO A 1 188 ? 5.035 -6.972 -4.452 1.00 94.50 188 PRO A O 1
ATOM 1505 N N . ILE A 1 189 ? 5.126 -6.161 -6.537 1.00 94.69 189 ILE A N 1
ATOM 1506 C CA . ILE A 1 189 ? 6.600 -6.191 -6.656 1.00 94.69 189 ILE A CA 1
ATOM 1507 C C . ILE A 1 189 ? 7.188 -4.813 -6.957 1.00 94.69 189 ILE A C 1
ATOM 1509 O O . ILE A 1 189 ? 8.395 -4.605 -6.859 1.00 94.69 189 ILE A O 1
ATOM 1513 N N . ALA A 1 190 ? 6.341 -3.860 -7.335 1.00 96.19 190 ALA A N 1
ATOM 1514 C CA . ALA A 1 190 ? 6.712 -2.467 -7.442 1.00 96.19 190 ALA A CA 1
ATOM 1515 C C . ALA A 1 190 ? 5.544 -1.579 -7.044 1.00 96.19 190 ALA A C 1
ATOM 1517 O O . ALA A 1 190 ? 4.388 -1.843 -7.394 1.00 96.19 190 ALA A O 1
ATOM 1518 N N . GLY A 1 191 ? 5.877 -0.492 -6.369 1.00 96.31 191 GLY A N 1
ATOM 1519 C CA . GLY A 1 191 ? 4.957 0.568 -6.011 1.00 96.31 191 GLY A CA 1
ATOM 1520 C C . GLY A 1 191 ? 5.696 1.882 -5.858 1.00 96.31 191 GLY A C 1
ATOM 1521 O O . GLY A 1 191 ? 6.911 1.967 -6.039 1.00 96.31 191 GLY A O 1
ATOM 1522 N N . TYR A 1 192 ? 4.948 2.920 -5.533 1.00 96.44 192 TYR A N 1
ATOM 1523 C CA . TYR A 1 192 ? 5.493 4.251 -5.342 1.00 96.44 192 TYR A CA 1
ATOM 1524 C C . TYR A 1 192 ? 4.982 4.851 -4.042 1.00 96.44 192 TYR A C 1
ATOM 1526 O O . TYR A 1 192 ? 3.900 4.501 -3.581 1.00 96.44 192 TYR A O 1
ATOM 1534 N N . ALA A 1 193 ? 5.742 5.791 -3.494 1.00 96.31 193 ALA A N 1
ATOM 1535 C CA . ALA A 1 193 ? 5.310 6.669 -2.421 1.00 96.31 193 ALA A CA 1
ATOM 1536 C C . ALA A 1 193 ? 5.698 8.104 -2.778 1.00 96.31 193 ALA A C 1
ATOM 1538 O O . ALA A 1 193 ? 6.869 8.399 -3.014 1.00 96.31 193 ALA A O 1
ATOM 1539 N N . ASN A 1 194 ? 4.718 9.000 -2.823 1.00 95.56 194 ASN A N 1
ATOM 1540 C CA . ASN A 1 194 ? 4.948 10.408 -3.114 1.00 95.56 194 ASN A CA 1
ATOM 1541 C C . ASN A 1 194 ? 4.656 11.256 -1.875 1.00 95.56 194 ASN A C 1
ATOM 1543 O O . ASN A 1 194 ? 3.546 11.216 -1.345 1.00 95.56 194 ASN A O 1
ATOM 1547 N N . LEU A 1 195 ? 5.638 12.039 -1.432 1.00 95.31 195 LEU A N 1
ATOM 1548 C CA . LEU A 1 195 ? 5.469 13.040 -0.382 1.00 95.31 195 LEU A CA 1
ATOM 1549 C C . LEU A 1 195 ? 5.059 14.376 -1.002 1.00 95.31 195 LEU A C 1
ATOM 1551 O O . LEU A 1 195 ? 5.708 14.858 -1.925 1.00 95.31 195 LEU A O 1
ATOM 1555 N N . CYS A 1 196 ? 4.027 15.029 -0.478 1.00 94.12 196 CYS A N 1
ATOM 1556 C CA . CYS A 1 196 ? 3.680 16.368 -0.940 1.00 94.12 196 CYS A CA 1
ATOM 1557 C C . CYS A 1 196 ? 4.715 17.381 -0.412 1.00 94.12 196 CYS A C 1
ATOM 1559 O O . CYS A 1 196 ? 4.829 17.530 0.806 1.00 94.12 196 CYS A O 1
ATOM 1561 N N . PRO A 1 197 ? 5.475 18.101 -1.269 1.00 93.75 197 PRO A N 1
ATOM 1562 C CA . PRO A 1 197 ? 6.662 18.865 -0.846 1.00 93.75 197 PRO A CA 1
ATOM 1563 C C . PRO A 1 197 ? 6.422 19.873 0.282 1.00 93.75 197 PRO A C 1
ATOM 1565 O O . PRO A 1 197 ? 7.247 20.024 1.192 1.00 93.75 197 PRO A O 1
ATOM 1568 N N . ASN A 1 198 ? 5.269 20.541 0.236 1.00 91.38 198 ASN A N 1
ATOM 1569 C CA . ASN A 1 198 ? 4.868 21.552 1.214 1.00 91.38 198 ASN A CA 1
ATOM 1570 C C . ASN A 1 198 ? 4.479 20.943 2.567 1.00 91.38 198 ASN A C 1
ATOM 1572 O O . ASN A 1 198 ? 4.588 21.619 3.582 1.00 91.38 198 ASN A O 1
ATOM 1576 N N . MET A 1 199 ? 4.106 19.661 2.588 1.00 91.69 199 MET A N 1
ATOM 1577 C CA . MET A 1 199 ? 3.703 18.926 3.789 1.00 91.69 199 MET A CA 1
ATOM 1578 C C . MET A 1 199 ? 4.869 18.194 4.466 1.00 91.69 199 MET A C 1
ATOM 1580 O O . MET A 1 199 ? 4.702 17.619 5.538 1.00 91.69 199 MET A O 1
ATOM 1584 N N . ILE A 1 200 ? 6.064 18.204 3.862 1.00 94.19 200 ILE A N 1
ATOM 1585 C CA . ILE A 1 200 ? 7.270 17.644 4.481 1.00 94.19 200 ILE A CA 1
ATOM 1586 C C . ILE A 1 200 ? 7.729 18.593 5.584 1.00 94.19 200 ILE A C 1
ATOM 1588 O O . ILE A 1 200 ? 8.300 19.650 5.302 1.00 94.19 200 ILE A O 1
ATOM 1592 N N . SER A 1 201 ? 7.512 18.193 6.831 1.00 93.81 201 SER A N 1
ATOM 1593 C CA . SER A 1 201 ? 7.953 18.937 8.002 1.00 93.81 201 SER A CA 1
ATOM 1594 C C . SER A 1 201 ? 9.298 18.443 8.512 1.00 93.81 201 SER A C 1
ATOM 1596 O O . SER A 1 201 ? 9.549 17.247 8.625 1.00 93.81 201 SER A O 1
ATOM 1598 N N . THR A 1 202 ? 10.180 19.380 8.838 1.00 94.81 202 THR A N 1
ATOM 1599 C CA . THR A 1 202 ? 11.499 19.108 9.428 1.00 94.81 202 THR A CA 1
ATOM 1600 C C . THR A 1 202 ? 11.498 19.253 10.946 1.00 94.81 202 THR A C 1
ATOM 1602 O O . THR A 1 202 ? 12.535 19.076 11.586 1.00 94.81 202 THR A O 1
ATOM 1605 N N . GLN A 1 203 ? 10.338 19.554 11.532 1.00 95.62 203 GLN A N 1
ATOM 1606 C CA . GLN A 1 203 ? 10.188 19.757 12.963 1.00 95.62 203 GLN A CA 1
ATOM 1607 C C . GLN A 1 203 ? 10.294 18.415 13.716 1.00 95.62 203 GLN A C 1
ATOM 1609 O O . GLN A 1 203 ? 9.560 17.475 13.392 1.00 95.62 203 GLN A O 1
ATOM 1614 N N . PRO A 1 204 ? 11.173 18.286 14.731 1.00 93.19 204 PRO A N 1
ATOM 1615 C CA . PRO A 1 204 ? 11.405 17.014 15.421 1.00 93.19 204 PRO A CA 1
ATOM 1616 C C . PRO A 1 204 ? 10.148 16.381 16.032 1.00 93.19 204 PRO A C 1
ATOM 1618 O O . PRO A 1 204 ? 10.004 15.161 16.012 1.00 93.19 204 PRO A O 1
ATOM 1621 N N . GLN A 1 205 ? 9.223 17.196 16.539 1.00 93.31 205 GLN A N 1
ATOM 1622 C CA . GLN A 1 205 ? 7.973 16.740 17.146 1.00 93.31 205 GLN A CA 1
ATOM 1623 C C . GLN A 1 205 ? 6.991 16.123 16.136 1.00 93.31 205 GLN A C 1
ATOM 1625 O O . GLN A 1 205 ? 6.167 15.295 16.513 1.00 93.31 205 GLN A O 1
ATOM 1630 N N . GLU A 1 206 ? 7.099 16.466 14.849 1.00 91.56 206 GLU A N 1
ATOM 1631 C CA . GLU A 1 206 ? 6.243 15.918 13.786 1.00 91.56 206 GLU A CA 1
ATOM 1632 C C . GLU A 1 206 ? 6.848 14.665 13.135 1.00 91.56 206 GLU A C 1
ATOM 1634 O O . GLU A 1 206 ? 6.157 13.930 12.424 1.00 91.56 206 GLU A O 1
ATOM 1639 N N . PHE A 1 207 ? 8.120 14.363 13.429 1.00 93.81 207 PHE A N 1
ATOM 1640 C CA . PHE A 1 207 ? 8.854 13.248 12.834 1.00 93.81 207 PHE A CA 1
ATOM 1641 C C . PHE A 1 207 ? 8.150 11.901 13.022 1.00 93.81 207 PHE A C 1
ATOM 1643 O O . PHE A 1 207 ? 8.029 11.132 12.071 1.00 93.81 207 PHE A O 1
ATOM 1650 N N . ILE A 1 208 ? 7.657 11.612 14.231 1.00 92.81 208 ILE A N 1
ATOM 1651 C CA . ILE A 1 208 ? 6.981 10.340 14.528 1.00 92.81 208 ILE A CA 1
ATOM 1652 C C . ILE A 1 208 ? 5.675 10.212 13.737 1.00 92.81 208 ILE A C 1
ATOM 1654 O O . ILE A 1 208 ? 5.388 9.145 13.190 1.00 92.81 208 ILE A O 1
ATOM 1658 N N . GLY A 1 209 ? 4.916 11.306 13.613 1.00 91.62 209 GLY A N 1
ATOM 1659 C CA . GLY A 1 209 ? 3.695 11.345 12.810 1.00 91.62 209 GLY A CA 1
ATOM 1660 C C . GLY A 1 209 ? 3.977 11.115 11.325 1.00 91.62 209 GLY A C 1
ATOM 1661 O O . GLY A 1 209 ? 3.322 10.283 10.691 1.00 91.62 209 GLY A O 1
ATOM 1662 N N . MET A 1 210 ? 5.001 11.775 10.780 1.00 92.50 210 MET A N 1
ATOM 1663 C CA . MET A 1 210 ? 5.443 11.566 9.399 1.00 92.50 210 MET A CA 1
ATOM 1664 C C . MET A 1 210 ? 5.938 10.140 9.160 1.00 92.50 210 MET A C 1
ATOM 1666 O O . MET A 1 210 ? 5.548 9.512 8.180 1.00 92.50 210 MET A O 1
ATOM 1670 N N . LEU A 1 211 ? 6.748 9.595 10.069 1.00 95.19 211 LEU A N 1
ATOM 1671 C CA . LEU A 1 211 ? 7.256 8.229 9.977 1.00 95.19 211 LEU A CA 1
ATOM 1672 C C . LEU A 1 211 ? 6.114 7.203 9.997 1.00 95.19 211 LEU A C 1
ATOM 1674 O O . LEU A 1 211 ? 6.121 6.264 9.204 1.00 95.19 211 LEU A O 1
ATOM 1678 N N . SER A 1 212 ? 5.117 7.384 10.870 1.00 94.31 212 SER A N 1
ATOM 1679 C CA . SER A 1 212 ? 3.913 6.543 10.885 1.00 94.31 212 SER A CA 1
ATOM 1680 C C . SER A 1 212 ? 3.134 6.635 9.574 1.00 94.31 212 SER A C 1
ATOM 1682 O O . SER A 1 212 ? 2.590 5.633 9.120 1.00 94.31 212 SER A O 1
ATOM 1684 N N . THR A 1 213 ? 3.086 7.821 8.971 1.00 92.81 213 THR A N 1
ATOM 1685 C CA . THR A 1 213 ? 2.369 8.066 7.716 1.00 92.81 213 THR A CA 1
ATOM 1686 C C . THR A 1 213 ? 3.084 7.410 6.538 1.00 92.81 213 THR A C 1
ATOM 1688 O O . THR A 1 213 ? 2.460 6.684 5.780 1.00 92.81 213 THR A O 1
ATOM 1691 N N . VAL A 1 214 ? 4.412 7.521 6.446 1.00 95.25 214 VAL A N 1
ATOM 1692 C CA . VAL A 1 214 ? 5.194 6.813 5.417 1.00 95.25 214 VAL A CA 1
ATOM 1693 C C . VAL A 1 214 ? 5.025 5.295 5.528 1.00 95.25 214 VAL A C 1
ATOM 1695 O O . VAL A 1 214 ? 4.834 4.632 4.514 1.00 95.25 214 VAL A O 1
ATOM 1698 N N . LYS A 1 215 ? 5.046 4.727 6.742 1.00 96.38 215 LYS A N 1
ATOM 1699 C CA . LYS A 1 215 ? 4.793 3.286 6.939 1.00 96.38 215 LYS A CA 1
ATOM 1700 C C . LYS A 1 215 ? 3.399 2.877 6.455 1.00 96.38 215 LYS A C 1
ATOM 1702 O O . LYS A 1 215 ? 3.278 1.866 5.776 1.00 96.38 215 LYS A O 1
ATOM 1707 N N . HIS A 1 216 ? 2.380 3.668 6.791 1.00 95.38 216 HIS A N 1
ATOM 1708 C CA . HIS A 1 216 ? 0.993 3.450 6.378 1.00 95.38 216 HIS A CA 1
ATOM 1709 C C . HIS A 1 216 ? 0.855 3.409 4.853 1.00 95.38 216 HIS A C 1
ATOM 1711 O O . HIS A 1 216 ? 0.333 2.450 4.293 1.00 95.38 216 HIS A O 1
ATOM 1717 N N . GLU A 1 217 ? 1.434 4.398 4.179 1.00 94.88 217 GLU A N 1
ATOM 1718 C CA . GLU A 1 217 ? 1.441 4.467 2.722 1.00 94.88 217 GLU A CA 1
ATOM 1719 C C . GLU A 1 217 ? 2.172 3.268 2.089 1.00 94.88 217 GLU A C 1
ATOM 1721 O O . GLU A 1 217 ? 1.670 2.638 1.157 1.00 94.88 217 GLU A O 1
ATOM 1726 N N . ILE A 1 218 ? 3.329 2.864 2.625 1.00 97.00 218 ILE A N 1
ATOM 1727 C CA . ILE A 1 218 ? 4.033 1.684 2.100 1.00 97.00 218 ILE A CA 1
ATOM 1728 C C . ILE A 1 218 ? 3.196 0.406 2.293 1.00 97.00 218 ILE A C 1
ATOM 1730 O O . ILE A 1 218 ? 3.191 -0.441 1.405 1.00 97.00 218 ILE A O 1
ATOM 1734 N N . ILE A 1 219 ? 2.438 0.265 3.387 1.00 97.06 219 ILE A N 1
ATOM 1735 C CA . ILE A 1 219 ? 1.545 -0.889 3.593 1.00 97.06 219 ILE A CA 1
ATOM 1736 C C . ILE A 1 219 ? 0.434 -0.954 2.533 1.00 97.06 219 ILE A C 1
ATOM 1738 O O . ILE A 1 219 ? 0.132 -2.048 2.044 1.00 97.06 219 ILE A O 1
ATOM 1742 N N . HIS A 1 220 ? -0.113 0.185 2.096 1.00 95.12 220 HIS A N 1
ATOM 1743 C CA . HIS A 1 220 ? -1.028 0.203 0.950 1.00 95.12 220 HIS A CA 1
ATOM 1744 C C . HIS A 1 220 ? -0.359 -0.302 -0.330 1.00 95.12 220 HIS A C 1
ATOM 1746 O O . HIS A 1 220 ? -0.937 -1.111 -1.058 1.00 95.12 220 HIS A O 1
ATOM 1752 N N . ALA A 1 221 ? 0.876 0.134 -0.592 1.00 95.88 221 ALA A N 1
ATOM 1753 C CA . ALA A 1 221 ? 1.636 -0.307 -1.759 1.00 95.88 221 ALA A CA 1
ATOM 1754 C C . ALA A 1 221 ? 2.021 -1.798 -1.705 1.00 95.88 221 ALA A C 1
ATOM 1756 O O . ALA A 1 221 ? 2.178 -2.422 -2.755 1.00 95.88 221 ALA A O 1
ATOM 1757 N N . LEU A 1 222 ? 2.158 -2.363 -0.502 1.00 96.00 222 LEU A N 1
ATOM 1758 C CA . LEU A 1 222 ? 2.504 -3.767 -0.283 1.00 96.00 222 LEU A CA 1
ATOM 1759 C C . LEU A 1 222 ? 1.306 -4.718 -0.362 1.00 96.00 222 LEU A C 1
ATOM 1761 O O . LEU A 1 222 ? 1.501 -5.870 -0.740 1.00 96.00 222 LEU A O 1
ATOM 1765 N N . GLY A 1 223 ? 0.088 -4.292 -0.009 1.00 94.12 223 GLY A N 1
ATOM 1766 C CA . GLY A 1 223 ? -1.032 -5.238 0.001 1.00 94.12 223 GLY A CA 1
ATOM 1767 C C . GLY A 1 223 ? -2.370 -4.747 0.535 1.00 94.12 223 GLY A C 1
ATOM 1768 O O . GLY A 1 223 ? -3.406 -5.206 0.046 1.00 94.12 223 GLY A O 1
ATOM 1769 N N . PHE A 1 224 ? -2.393 -3.829 1.506 1.00 96.06 224 PHE A N 1
ATOM 1770 C CA . PHE A 1 224 ? -3.657 -3.356 2.077 1.00 96.06 224 PHE A CA 1
ATOM 1771 C C . PHE A 1 224 ? -4.284 -2.292 1.173 1.00 96.06 224 PHE A C 1
ATOM 1773 O O . PHE A 1 224 ? -4.180 -1.098 1.416 1.00 96.06 224 PHE A O 1
ATOM 1780 N N . SER A 1 225 ? -4.954 -2.720 0.110 1.00 92.06 225 SER A N 1
ATOM 1781 C CA . SER A 1 225 ? -5.718 -1.834 -0.763 1.00 92.06 225 SER A CA 1
ATOM 1782 C C . SER A 1 225 ? -6.902 -2.587 -1.347 1.00 92.06 225 SER A C 1
ATOM 1784 O O . SER A 1 225 ? -6.758 -3.735 -1.768 1.00 92.06 225 SER A O 1
ATOM 1786 N N . ALA A 1 226 ? -8.051 -1.921 -1.459 1.00 90.69 226 ALA A N 1
ATOM 1787 C CA . ALA A 1 226 ? -9.250 -2.506 -2.053 1.00 90.69 226 ALA A CA 1
ATOM 1788 C C . ALA A 1 226 ? -9.005 -3.010 -3.488 1.00 90.69 226 ALA A C 1
ATOM 1790 O O . ALA A 1 226 ? -9.565 -4.022 -3.907 1.00 90.69 226 ALA A O 1
ATOM 1791 N N . GLY A 1 227 ? -8.095 -2.361 -4.225 1.00 88.75 227 GLY A N 1
ATOM 1792 C CA . GLY A 1 227 ? -7.672 -2.795 -5.558 1.00 88.75 227 GLY A CA 1
ATOM 1793 C C . GLY A 1 227 ? -6.843 -4.083 -5.590 1.00 88.75 227 GLY A C 1
ATOM 1794 O O . GLY A 1 227 ? -6.601 -4.601 -6.678 1.00 88.75 227 GLY A O 1
ATOM 1795 N N . LEU A 1 228 ? -6.409 -4.597 -4.435 1.00 93.94 228 LEU A N 1
ATOM 1796 C CA . LEU A 1 228 ? -5.634 -5.832 -4.292 1.00 93.94 228 LEU A CA 1
ATOM 1797 C C . LEU A 1 228 ? -6.421 -6.982 -3.653 1.00 93.94 228 LEU A C 1
ATOM 1799 O O . LEU A 1 228 ? -5.993 -8.124 -3.782 1.00 93.94 228 LEU A O 1
ATOM 1803 N N . PHE A 1 229 ? -7.584 -6.738 -3.040 1.00 95.88 229 PHE A N 1
ATOM 1804 C CA . PHE A 1 229 ? -8.352 -7.780 -2.337 1.00 95.88 229 PHE A CA 1
ATOM 1805 C C . PHE A 1 229 ? -8.721 -8.971 -3.230 1.00 95.88 229 PHE A C 1
ATOM 1807 O O . PHE A 1 229 ? -8.631 -10.125 -2.816 1.00 95.88 229 PHE A O 1
ATOM 1814 N N . ALA A 1 230 ? -9.066 -8.722 -4.496 1.00 95.94 230 ALA A N 1
ATOM 1815 C CA . ALA A 1 230 ? -9.362 -9.786 -5.457 1.00 95.94 230 ALA A CA 1
ATOM 1816 C C . ALA A 1 230 ? -8.142 -10.653 -5.822 1.00 95.94 230 ALA A C 1
ATOM 1818 O O . ALA A 1 230 ? -8.290 -11.729 -6.403 1.00 95.94 230 ALA A O 1
ATOM 1819 N N . PHE A 1 231 ? -6.940 -10.193 -5.481 1.00 95.94 231 PHE A N 1
ATOM 1820 C CA . PHE A 1 231 ? -5.673 -10.835 -5.801 1.00 95.94 231 PHE A CA 1
ATOM 1821 C C . PHE A 1 231 ? -5.051 -11.595 -4.623 1.00 95.94 231 PHE A C 1
ATOM 1823 O O . PHE A 1 231 ? -3.975 -12.161 -4.790 1.00 95.94 231 PHE A O 1
ATOM 1830 N N . TYR A 1 232 ? -5.708 -11.644 -3.461 1.00 96.88 232 TYR A N 1
ATOM 1831 C CA . TYR A 1 232 ? -5.188 -12.371 -2.301 1.00 96.88 232 TYR A CA 1
ATOM 1832 C C . TYR A 1 232 ? -5.168 -13.883 -2.526 1.00 96.88 232 TYR A C 1
ATOM 1834 O O . TYR A 1 232 ? -6.017 -14.445 -3.235 1.00 96.88 232 TYR A O 1
ATOM 1842 N N . HIS A 1 233 ? -4.195 -14.531 -1.894 1.00 94.81 233 HIS A N 1
ATOM 1843 C CA . HIS A 1 233 ? -4.008 -15.976 -1.921 1.00 94.81 233 HIS A CA 1
ATOM 1844 C C . HIS A 1 233 ? -4.137 -16.563 -0.517 1.00 94.81 233 HIS A C 1
ATOM 1846 O O . HIS A 1 233 ? -3.894 -15.895 0.481 1.00 94.81 233 HIS A O 1
ATOM 1852 N N . ASP A 1 234 ? -4.542 -17.826 -0.439 1.00 93.31 234 ASP A N 1
ATOM 1853 C CA . ASP A 1 234 ? -4.537 -18.566 0.814 1.00 93.31 234 ASP A CA 1
ATOM 1854 C C . ASP A 1 234 ? -3.114 -18.983 1.226 1.00 93.31 234 ASP A C 1
ATOM 1856 O O . ASP A 1 234 ? -2.127 -18.820 0.501 1.00 93.31 234 ASP A O 1
ATOM 1860 N N . LYS A 1 235 ? -3.011 -19.595 2.408 1.00 89.69 235 LYS A N 1
ATOM 1861 C CA . LYS A 1 235 ? -1.748 -20.104 2.949 1.00 89.69 235 LYS A CA 1
ATOM 1862 C C . LYS A 1 235 ? -1.064 -21.158 2.065 1.00 89.69 235 LYS A C 1
ATOM 1864 O O . LYS A 1 235 ? 0.127 -21.374 2.254 1.00 89.69 235 LYS A O 1
ATOM 1869 N N . ASP A 1 236 ? -1.770 -21.797 1.141 1.00 90.06 236 ASP A N 1
ATOM 1870 C CA . ASP A 1 236 ? -1.227 -22.810 0.234 1.00 90.06 236 ASP A CA 1
ATOM 1871 C C . ASP A 1 236 ? -0.847 -22.191 -1.129 1.00 90.06 236 ASP A C 1
ATOM 1873 O O . ASP A 1 236 ? -0.272 -22.854 -1.996 1.00 90.06 236 ASP A O 1
ATOM 1877 N N . GLY A 1 237 ? -1.098 -20.888 -1.295 1.00 89.81 237 GLY A N 1
ATOM 1878 C CA . GLY A 1 237 ? -0.799 -20.118 -2.490 1.00 89.81 237 GLY A CA 1
ATOM 1879 C C . GLY A 1 237 ? -1.866 -20.226 -3.574 1.00 89.81 237 GLY A C 1
ATOM 1880 O O . GLY A 1 237 ? -1.554 -19.966 -4.735 1.00 89.81 237 GLY A O 1
ATOM 1881 N N . ASN A 1 238 ? -3.099 -20.612 -3.231 1.00 93.44 238 ASN A N 1
ATOM 1882 C CA . ASN A 1 238 ? -4.224 -20.624 -4.165 1.00 93.44 238 ASN A CA 1
ATOM 1883 C C . ASN A 1 238 ? -4.997 -19.298 -4.101 1.00 93.44 238 ASN A C 1
ATOM 1885 O O . ASN A 1 238 ? -5.205 -18.770 -3.008 1.00 93.44 238 ASN A O 1
ATOM 1889 N N . PRO A 1 239 ? -5.489 -18.760 -5.231 1.00 95.69 239 PRO A N 1
ATOM 1890 C CA . PRO A 1 239 ? -6.297 -17.545 -5.223 1.00 95.69 239 PRO A CA 1
ATOM 1891 C C . PRO A 1 239 ? -7.561 -17.686 -4.360 1.00 95.69 239 PRO A C 1
ATOM 1893 O O . PRO A 1 239 ? -8.351 -18.615 -4.543 1.00 95.69 239 PRO A O 1
ATOM 1896 N N . LEU A 1 240 ? -7.817 -16.715 -3.478 1.00 97.00 240 LEU A N 1
ATOM 1897 C CA . LEU A 1 240 ? -9.066 -16.650 -2.703 1.00 97.00 240 LEU A CA 1
ATOM 1898 C C . LEU A 1 240 ? -10.270 -16.236 -3.562 1.00 97.00 240 LEU A C 1
ATOM 1900 O O . LEU A 1 240 ? -11.421 -16.490 -3.193 1.00 97.00 240 LEU A O 1
ATOM 1904 N N . THR A 1 241 ? -10.014 -15.625 -4.718 1.00 97.00 241 THR A N 1
ATOM 1905 C CA . THR A 1 241 ? -11.023 -15.192 -5.691 1.00 97.00 241 THR A CA 1
ATOM 1906 C C . THR A 1 241 ? -10.870 -15.971 -6.994 1.00 97.00 241 THR A C 1
ATOM 1908 O O . THR A 1 241 ? -9.756 -16.142 -7.496 1.00 97.00 241 THR A O 1
ATOM 1911 N N . SER A 1 242 ? -11.994 -16.428 -7.553 1.00 94.88 242 SER A N 1
ATOM 1912 C CA . SER A 1 242 ? -12.047 -17.144 -8.832 1.00 94.88 242 SER A CA 1
ATOM 1913 C C . SER A 1 242 ? -11.463 -16.315 -9.975 1.00 94.88 242 SER A C 1
ATOM 1915 O O . SER A 1 242 ? -11.641 -15.098 -10.009 1.00 94.88 242 SER A O 1
ATOM 1917 N N . ARG A 1 243 ? -10.817 -16.980 -10.936 1.00 92.38 243 ARG A N 1
ATOM 1918 C CA . ARG A 1 243 ? -10.181 -16.344 -12.096 1.00 92.38 243 ARG A CA 1
ATOM 1919 C C . ARG A 1 243 ? -10.855 -16.762 -13.398 1.00 92.38 243 ARG A C 1
ATOM 1921 O O . ARG A 1 243 ? -11.343 -17.887 -13.502 1.00 92.38 243 ARG A O 1
ATOM 1928 N N . PHE A 1 244 ? -10.857 -15.869 -14.382 1.00 88.00 244 PHE A N 1
ATOM 1929 C CA . PHE A 1 244 ? -11.177 -16.213 -15.765 1.00 88.00 244 PHE A CA 1
ATOM 1930 C C . PHE A 1 244 ? -9.998 -16.925 -16.447 1.00 88.00 244 PHE A C 1
ATOM 1932 O O . PHE A 1 244 ? -8.930 -17.104 -15.861 1.00 88.00 244 PHE A O 1
ATOM 1939 N N . ALA A 1 245 ? -10.192 -17.337 -17.703 1.00 81.12 245 ALA A N 1
ATOM 1940 C CA . ALA A 1 245 ? -9.173 -18.029 -18.497 1.00 81.12 245 ALA A CA 1
ATOM 1941 C C . ALA A 1 245 ? -7.893 -17.196 -18.719 1.00 81.12 245 ALA A C 1
ATOM 1943 O O . ALA A 1 245 ? -6.825 -17.757 -18.944 1.00 81.12 245 ALA A O 1
ATOM 1944 N N . ASP A 1 246 ? -7.986 -15.868 -18.625 1.00 77.75 246 ASP A N 1
ATOM 1945 C CA . ASP A 1 246 ? -6.850 -14.942 -18.702 1.00 77.75 246 ASP A CA 1
ATOM 1946 C C . ASP A 1 246 ? -6.058 -14.820 -17.380 1.00 77.75 246 ASP A C 1
ATOM 1948 O O . ASP A 1 246 ? -5.033 -14.137 -17.330 1.00 77.75 246 ASP A O 1
ATOM 1952 N N . GLY A 1 247 ? -6.513 -15.485 -16.310 1.00 85.00 247 GLY A N 1
ATOM 1953 C CA . GLY A 1 247 ? -5.906 -15.460 -14.979 1.00 85.00 247 GLY A CA 1
ATOM 1954 C C . GLY A 1 247 ? -6.318 -14.269 -14.104 1.00 85.00 247 GLY A C 1
ATOM 1955 O O . GLY A 1 247 ? -5.847 -14.156 -12.966 1.00 85.00 247 GLY A O 1
ATOM 1956 N N . LEU A 1 248 ? -7.201 -13.385 -14.579 1.00 87.69 248 LEU A N 1
ATOM 1957 C CA . LEU A 1 248 ? -7.655 -12.215 -13.827 1.00 87.69 248 LEU A CA 1
ATOM 1958 C C . LEU A 1 248 ? -8.970 -12.484 -13.073 1.00 87.69 248 LEU A C 1
ATOM 1960 O O . LEU A 1 248 ? -9.782 -13.306 -13.507 1.00 87.69 248 LEU A O 1
ATOM 1964 N N . PRO A 1 249 ? -9.198 -11.817 -11.924 1.00 92.31 249 PRO A N 1
ATOM 1965 C CA . PRO A 1 249 ? -10.499 -11.824 -11.267 1.00 92.31 249 PRO A CA 1
ATOM 1966 C C . PRO A 1 249 ? -11.566 -11.107 -12.112 1.00 92.31 249 PRO A C 1
ATOM 1968 O O . PRO A 1 249 ? -11.226 -10.316 -12.997 1.00 92.31 249 PRO A O 1
ATOM 1971 N N . PRO A 1 250 ? -12.860 -11.299 -11.808 1.00 91.44 250 PRO A N 1
ATOM 1972 C CA . PRO A 1 250 ? -13.924 -10.497 -12.398 1.00 91.44 250 PRO A CA 1
ATOM 1973 C C . PRO A 1 250 ? -13.729 -9.007 -12.119 1.00 91.44 250 PRO A C 1
ATOM 1975 O O . PRO A 1 250 ? -13.223 -8.633 -11.064 1.00 91.44 250 PRO A O 1
ATOM 1978 N N . PHE A 1 251 ? -14.149 -8.143 -13.041 1.00 87.69 251 PHE A N 1
ATOM 1979 C CA . PHE A 1 251 ? -14.088 -6.694 -12.850 1.00 87.69 251 PHE A CA 1
ATOM 1980 C C . PHE A 1 251 ? -15.470 -6.125 -12.525 1.00 87.69 251 PHE A C 1
ATOM 1982 O O . PHE A 1 251 ? -16.440 -6.395 -13.232 1.00 87.69 251 PHE A O 1
ATOM 1989 N N . ASN A 1 252 ? -15.557 -5.321 -11.466 1.00 86.19 252 ASN A N 1
ATOM 1990 C CA . ASN A 1 252 ? -16.766 -4.610 -11.079 1.00 86.19 252 ASN A CA 1
ATOM 1991 C C . ASN A 1 252 ? -16.705 -3.171 -11.606 1.00 86.19 252 ASN A C 1
ATOM 1993 O O . ASN A 1 252 ? -16.021 -2.315 -11.045 1.00 86.19 252 ASN A O 1
ATOM 1997 N N . TYR A 1 253 ? -17.455 -2.897 -12.675 1.00 81.75 253 TYR A N 1
ATOM 1998 C CA . TYR A 1 253 ? -17.501 -1.580 -13.317 1.00 81.75 253 TYR A CA 1
ATOM 1999 C C . TYR A 1 253 ? -18.103 -0.483 -12.435 1.00 81.75 253 TYR A C 1
ATOM 2001 O O . TYR A 1 253 ? -17.734 0.677 -12.589 1.00 81.75 253 TYR A O 1
ATOM 2009 N N . SER A 1 254 ? -19.001 -0.829 -11.510 1.00 82.50 254 SER A N 1
ATOM 2010 C CA . SER A 1 254 ? -19.606 0.143 -10.595 1.00 82.50 254 SER A CA 1
ATOM 2011 C C . SER A 1 254 ? -18.616 0.619 -9.535 1.00 82.50 254 SER A C 1
ATOM 2013 O O . SER A 1 254 ? -18.628 1.790 -9.174 1.00 82.50 254 SER A O 1
ATOM 2015 N N . LEU A 1 255 ? -17.749 -0.278 -9.055 1.00 78.69 255 LEU A N 1
ATOM 2016 C CA . LEU A 1 255 ? -16.694 0.055 -8.095 1.00 78.69 255 LEU A CA 1
ATOM 2017 C C . LEU A 1 255 ? -15.404 0.538 -8.771 1.00 78.69 255 LEU A C 1
ATOM 2019 O O . LEU A 1 255 ? -14.578 1.170 -8.123 1.00 78.69 255 LEU A O 1
ATOM 2023 N N . GLY A 1 256 ? -15.204 0.225 -10.054 1.00 79.94 256 GLY A N 1
ATOM 2024 C CA . GLY A 1 256 ? -13.942 0.475 -10.750 1.00 79.94 256 GLY A CA 1
ATOM 2025 C C . GLY A 1 256 ? -12.793 -0.421 -10.267 1.00 79.94 256 GLY A C 1
ATOM 2026 O O . GLY A 1 256 ? -11.629 -0.069 -10.450 1.00 79.94 256 GLY A O 1
ATOM 2027 N N . LEU A 1 257 ? -13.102 -1.568 -9.651 1.00 85.12 257 LEU A N 1
ATOM 2028 C CA . LEU A 1 257 ? -12.141 -2.474 -9.015 1.00 85.12 257 LEU A CA 1
ATOM 2029 C C . LEU A 1 257 ? -12.338 -3.920 -9.479 1.00 85.12 257 LEU A C 1
ATOM 2031 O O . LEU A 1 257 ? -13.431 -4.322 -9.882 1.00 85.12 257 LEU A O 1
ATOM 2035 N N . TYR A 1 258 ? -11.284 -4.730 -9.373 1.00 88.81 258 TYR A N 1
ATOM 2036 C CA . TYR A 1 258 ? -11.428 -6.180 -9.475 1.00 88.81 258 TYR A CA 1
ATOM 2037 C C . TYR A 1 258 ? -12.245 -6.691 -8.283 1.00 88.81 258 TYR A C 1
ATOM 2039 O O . TYR A 1 258 ? -11.969 -6.358 -7.132 1.00 88.81 258 TYR A O 1
ATOM 2047 N N . GLN A 1 259 ? -13.275 -7.477 -8.575 1.00 93.56 259 GLN A N 1
ATOM 2048 C CA . GLN A 1 259 ? -14.233 -7.988 -7.611 1.00 93.56 259 GLN A CA 1
ATOM 2049 C C . GLN A 1 259 ? -13.584 -9.086 -6.773 1.00 93.56 259 GLN A C 1
ATOM 2051 O O . GLN A 1 259 ? -13.222 -10.137 -7.298 1.00 93.56 259 GLN A O 1
ATOM 2056 N N . TRP A 1 260 ? -13.461 -8.853 -5.471 1.00 95.44 260 TRP A N 1
ATOM 2057 C CA . TRP A 1 260 ? -13.059 -9.875 -4.505 1.00 95.44 260 TRP A CA 1
ATOM 2058 C C . TRP A 1 260 ? -14.195 -10.872 -4.241 1.00 95.44 260 TRP A C 1
ATOM 2060 O O . TRP A 1 260 ? -15.366 -10.585 -4.507 1.00 95.44 260 TRP A O 1
ATOM 2070 N N . SER A 1 261 ? -13.850 -12.038 -3.692 1.00 97.06 261 SER A N 1
ATOM 2071 C CA . SER A 1 261 ? -14.819 -13.035 -3.225 1.00 97.06 261 SER A CA 1
ATOM 2072 C C . SER A 1 261 ? -15.241 -12.820 -1.766 1.00 97.06 261 SER A C 1
ATOM 2074 O O . SER A 1 261 ? -14.538 -12.173 -0.985 1.00 97.06 261 SER A O 1
ATOM 2076 N N . ASP A 1 262 ? -16.321 -13.493 -1.358 1.00 96.75 262 ASP A N 1
ATOM 2077 C CA . ASP A 1 262 ? -16.793 -13.548 0.036 1.00 96.75 262 ASP A CA 1
ATOM 2078 C C . ASP A 1 262 ? -15.825 -14.274 0.994 1.00 96.75 262 ASP A C 1
ATOM 2080 O O . ASP A 1 262 ? -16.075 -14.355 2.200 1.00 96.75 262 ASP A O 1
ATOM 2084 N N . LYS A 1 263 ? -14.716 -14.831 0.484 1.00 97.31 263 LYS A N 1
ATOM 2085 C CA . LYS A 1 263 ? -13.614 -15.341 1.316 1.00 97.31 263 LYS A CA 1
ATOM 2086 C C . LYS A 1 263 ? -12.664 -14.231 1.773 1.00 97.31 263 LYS A C 1
ATOM 2088 O O . LYS A 1 263 ? -11.905 -14.462 2.706 1.00 97.31 263 LYS A O 1
ATOM 2093 N N . VAL A 1 264 ? -12.690 -13.067 1.118 1.00 97.88 264 VAL A N 1
ATOM 2094 C CA . VAL A 1 264 ? -11.808 -11.932 1.422 1.00 97.88 264 VAL A CA 1
ATOM 2095 C C . VAL A 1 264 ? -12.579 -10.840 2.149 1.00 97.88 264 VAL A C 1
ATOM 2097 O O . VAL A 1 264 ? -12.256 -10.524 3.291 1.00 97.88 264 VAL A O 1
ATOM 2100 N N . VAL A 1 265 ? -13.632 -10.304 1.524 1.00 97.38 265 VAL A N 1
ATOM 2101 C CA . VAL A 1 265 ? -14.477 -9.259 2.115 1.00 97.38 265 VAL A CA 1
ATOM 2102 C C . VAL A 1 265 ? -15.950 -9.600 1.916 1.00 97.38 265 VAL A C 1
ATOM 2104 O O . VAL A 1 265 ? -16.364 -9.932 0.808 1.00 97.38 265 VAL A O 1
ATOM 2107 N N . ARG A 1 266 ? -16.748 -9.480 2.981 1.00 96.44 266 ARG A N 1
ATOM 2108 C CA . ARG A 1 266 ? -18.205 -9.677 2.968 1.00 96.44 266 ARG A CA 1
ATOM 2109 C C . ARG A 1 266 ? -18.932 -8.388 3.292 1.00 96.44 266 ARG A C 1
ATOM 2111 O O . ARG A 1 266 ? -18.551 -7.666 4.209 1.00 96.44 266 ARG A O 1
ATOM 2118 N N . LYS A 1 267 ? -20.028 -8.141 2.585 1.00 94.62 267 LYS A N 1
ATOM 2119 C CA . LYS A 1 267 ? -20.975 -7.076 2.913 1.00 94.62 267 LYS A CA 1
ATOM 2120 C C . LYS A 1 267 ? -21.992 -7.607 3.922 1.00 94.62 267 LYS A C 1
ATOM 2122 O O . LYS A 1 267 ? -22.619 -8.631 3.664 1.00 94.62 267 LYS A O 1
ATOM 2127 N N . VAL A 1 268 ? -22.162 -6.922 5.049 1.00 94.25 268 VAL A N 1
ATOM 2128 C CA . VAL A 1 268 ? -23.094 -7.322 6.113 1.00 94.25 268 VAL A CA 1
ATOM 2129 C C . VAL A 1 268 ? -23.962 -6.137 6.520 1.00 94.25 268 VAL A C 1
ATOM 2131 O O . VAL A 1 268 ? -23.475 -5.017 6.651 1.00 94.25 268 VAL A O 1
ATOM 2134 N N . GLU A 1 269 ? -25.253 -6.378 6.737 1.00 93.88 269 GLU A N 1
ATOM 2135 C CA . GLU A 1 269 ? -26.156 -5.394 7.336 1.00 93.88 269 GLU A CA 1
ATOM 2136 C C . GLU A 1 269 ? -26.214 -5.577 8.856 1.00 93.88 269 GLU A C 1
ATOM 2138 O O . GLU A 1 269 ? -26.432 -6.676 9.369 1.00 93.88 269 GLU A O 1
ATOM 2143 N N . ARG A 1 270 ? -26.005 -4.485 9.589 1.00 91.25 270 ARG A N 1
ATOM 2144 C CA . ARG A 1 270 ? -26.106 -4.404 11.047 1.00 91.25 270 ARG A CA 1
ATOM 2145 C C . ARG A 1 270 ? -27.268 -3.491 11.419 1.00 91.25 270 ARG A C 1
ATOM 2147 O O . ARG A 1 270 ? -27.503 -2.481 10.767 1.00 91.25 270 ARG A O 1
ATOM 2154 N N . LEU A 1 271 ? -27.978 -3.819 12.494 1.00 92.38 271 LEU A N 1
ATOM 2155 C CA . LEU A 1 271 ? -29.029 -2.961 13.042 1.00 92.38 271 LEU A CA 1
ATOM 2156 C C . LEU A 1 271 ? -28.433 -2.074 14.132 1.00 92.38 271 LEU A C 1
ATOM 2158 O O . LEU A 1 271 ? -27.908 -2.577 15.124 1.00 92.38 271 LEU A O 1
ATOM 2162 N N . TRP A 1 272 ? -28.493 -0.759 13.944 1.00 89.81 272 TRP A N 1
ATOM 2163 C CA . TRP A 1 272 ? -27.987 0.217 14.904 1.00 89.81 272 TRP A CA 1
ATOM 2164 C C . TRP A 1 272 ? -29.142 0.872 15.643 1.00 89.81 272 TRP A C 1
ATOM 2166 O O . TRP A 1 272 ? -30.066 1.395 15.021 1.00 89.81 272 TRP A O 1
ATOM 2176 N N . ASN A 1 273 ? -29.065 0.869 16.972 1.00 91.25 273 ASN A N 1
ATOM 2177 C CA . ASN A 1 273 ? -29.952 1.668 17.803 1.00 91.25 273 ASN A CA 1
ATOM 2178 C C . ASN A 1 273 ? -29.378 3.086 17.901 1.00 91.25 273 ASN A C 1
ATOM 2180 O O . ASN A 1 273 ? -28.282 3.280 18.431 1.00 91.25 273 ASN A O 1
ATOM 2184 N N . VAL A 1 274 ? -30.092 4.060 17.345 1.00 89.31 274 VAL A N 1
ATOM 2185 C CA . VAL A 1 274 ? -29.714 5.475 17.382 1.00 89.31 274 VAL A CA 1
ATOM 2186 C C . VAL A 1 274 ? -30.611 6.239 18.360 1.00 89.31 274 VAL A C 1
ATOM 2188 O O . VAL A 1 274 ? -31.468 5.661 19.029 1.00 89.31 274 VAL A O 1
ATOM 2191 N N . ARG A 1 275 ? -30.397 7.555 18.485 1.00 90.19 275 ARG A N 1
ATOM 2192 C CA . ARG A 1 275 ? -31.218 8.414 19.352 1.00 90.19 275 ARG A CA 1
ATOM 2193 C C . ARG A 1 275 ? -32.718 8.195 19.074 1.00 90.19 275 ARG A C 1
ATOM 2195 O O . ARG A 1 275 ? -33.110 7.925 17.940 1.00 90.19 275 ARG A O 1
ATOM 2202 N N . ASP A 1 276 ? -33.525 8.305 20.128 1.00 91.19 276 ASP A N 1
ATOM 2203 C CA . ASP A 1 276 ? -34.986 8.143 20.106 1.00 91.19 276 ASP A CA 1
ATOM 2204 C C . ASP A 1 276 ? -35.469 6.702 19.843 1.00 91.19 276 ASP A C 1
ATOM 2206 O O . ASP A 1 276 ? -36.548 6.494 19.293 1.00 91.19 276 ASP A O 1
ATOM 2210 N N . ASN A 1 277 ? -34.682 5.691 20.251 1.00 86.44 277 ASN A N 1
ATOM 2211 C CA . ASN A 1 277 ? -34.979 4.257 20.077 1.00 86.44 277 ASN A CA 1
ATOM 2212 C C . ASN A 1 277 ? -35.251 3.852 18.619 1.00 86.44 277 ASN A C 1
ATOM 2214 O O . ASN A 1 277 ? -35.936 2.863 18.342 1.00 86.44 277 ASN A O 1
ATOM 2218 N N . LYS A 1 278 ? -34.722 4.617 17.664 1.00 92.56 278 LYS A N 1
ATOM 2219 C CA . LYS A 1 278 ? -34.857 4.303 16.249 1.00 92.56 278 LYS A CA 1
ATOM 2220 C C . LYS A 1 278 ? -33.821 3.252 15.872 1.00 92.56 278 LYS A C 1
ATOM 2222 O O . LYS A 1 278 ? -32.634 3.409 16.143 1.00 92.56 278 LYS A O 1
ATOM 2227 N N . ILE A 1 279 ? -34.271 2.201 15.197 1.00 92.25 279 ILE A N 1
ATOM 2228 C CA . ILE A 1 279 ? -33.391 1.185 14.624 1.00 92.25 279 ILE A CA 1
ATOM 2229 C C . ILE A 1 279 ? -33.166 1.524 13.153 1.00 92.25 279 ILE A C 1
ATOM 2231 O O . ILE A 1 279 ? -34.124 1.717 12.402 1.00 92.25 279 ILE A O 1
ATOM 2235 N N . VAL A 1 280 ? -31.904 1.609 12.741 1.00 93.06 280 VAL A N 1
ATOM 2236 C CA . VAL A 1 280 ? -31.516 1.840 11.345 1.00 93.06 280 VAL A CA 1
ATOM 2237 C C . VAL A 1 280 ? -30.660 0.682 10.842 1.00 93.06 280 VAL A C 1
ATOM 2239 O O . VAL A 1 280 ? -29.797 0.191 11.570 1.00 93.06 280 VAL A O 1
ATOM 2242 N N . SER A 1 281 ? -30.909 0.234 9.607 1.00 92.94 281 SER A N 1
ATOM 2243 C CA . SER A 1 281 ? -29.993 -0.692 8.933 1.00 92.94 281 SER A CA 1
ATOM 2244 C C . SER A 1 281 ? -28.741 0.073 8.517 1.00 92.94 281 SER A C 1
ATOM 2246 O O . SER A 1 281 ? -28.820 1.167 7.952 1.00 92.94 281 SER A O 1
ATOM 2248 N N . HIS A 1 282 ? -27.589 -0.498 8.830 1.00 90.94 282 HIS A N 1
ATOM 2249 C CA . HIS A 1 282 ? -26.281 0.045 8.538 1.00 90.94 282 HIS A CA 1
ATOM 2250 C C . HIS A 1 282 ? -25.434 -1.032 7.867 1.00 90.94 282 HIS A C 1
ATOM 2252 O O . HIS A 1 282 ? -25.158 -2.085 8.437 1.00 90.94 282 HIS A O 1
ATOM 2258 N N . THR A 1 283 ? -25.039 -0.775 6.626 1.00 92.38 283 THR A N 1
ATOM 2259 C CA . THR A 1 283 ? -24.177 -1.678 5.866 1.00 92.38 283 THR A CA 1
ATOM 2260 C C . THR A 1 283 ? -22.718 -1.472 6.260 1.00 92.38 283 THR A C 1
ATOM 2262 O O . THR A 1 283 ? -22.221 -0.347 6.236 1.00 92.38 283 THR A O 1
ATOM 2265 N N . VAL A 1 284 ? -22.017 -2.571 6.530 1.00 94.25 284 VAL A N 1
ATOM 2266 C CA . VAL A 1 284 ? -20.570 -2.605 6.766 1.00 94.25 284 VAL A CA 1
ATOM 2267 C C . VAL A 1 284 ? -19.897 -3.617 5.841 1.00 94.25 284 VAL A C 1
ATOM 2269 O O . VAL A 1 284 ? -20.521 -4.585 5.394 1.00 94.25 284 VAL A O 1
ATOM 2272 N N . TYR A 1 285 ? -18.610 -3.411 5.573 1.00 95.56 285 TYR A N 1
ATOM 2273 C CA . TYR A 1 285 ? -17.763 -4.386 4.892 1.00 95.56 285 TYR A CA 1
ATOM 2274 C C . TYR A 1 285 ? -16.818 -5.017 5.907 1.00 95.56 285 TYR A C 1
ATOM 2276 O O . TYR A 1 285 ? -16.085 -4.319 6.599 1.00 95.56 285 TYR A O 1
ATOM 2284 N N . LEU A 1 286 ? -16.846 -6.340 6.005 1.00 97.38 286 LEU A N 1
ATOM 2285 C CA . LEU A 1 286 ? -15.982 -7.111 6.887 1.00 97.38 286 LEU A CA 1
ATOM 2286 C C . LEU A 1 286 ? -14.874 -7.745 6.071 1.00 97.38 286 LEU A C 1
ATOM 2288 O O . LEU A 1 286 ? -15.164 -8.452 5.109 1.00 97.38 286 LEU A O 1
ATOM 2292 N N . LEU A 1 287 ? -13.629 -7.565 6.491 1.00 98.06 287 LEU A N 1
ATOM 2293 C CA . LEU A 1 287 ? -12.522 -8.378 6.023 1.00 98.06 287 LEU A CA 1
ATOM 2294 C C . LEU A 1 287 ? -12.494 -9.674 6.842 1.00 98.06 287 LEU 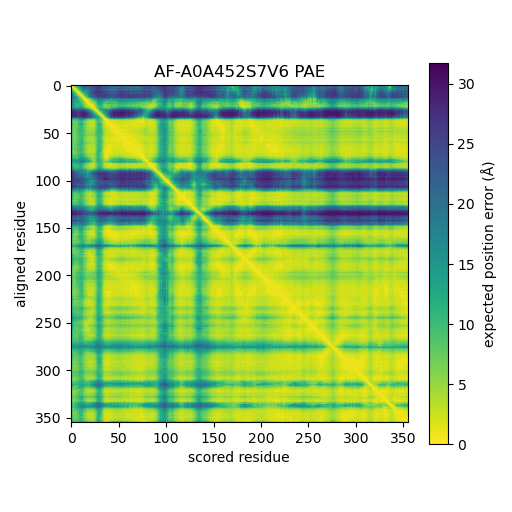A C 1
ATOM 2296 O O . LEU A 1 287 ? -12.397 -9.649 8.070 1.00 98.06 287 LEU A O 1
ATOM 2300 N N . VAL A 1 288 ? -12.661 -10.802 6.151 1.00 98.12 288 VAL A N 1
ATOM 2301 C CA . VAL A 1 288 ? -13.003 -12.111 6.743 1.00 98.12 288 VAL A CA 1
ATOM 2302 C C . VAL A 1 288 ? -11.942 -13.183 6.487 1.00 98.12 288 VAL A C 1
ATOM 2304 O O . VAL A 1 288 ? -12.223 -14.380 6.584 1.00 98.12 288 VAL A O 1
ATOM 2307 N N . THR A 1 289 ? -10.728 -12.773 6.128 1.00 97.94 289 THR A N 1
ATOM 2308 C CA . THR A 1 289 ? -9.615 -13.703 5.935 1.00 97.94 289 THR A CA 1
ATOM 2309 C C . THR A 1 289 ? -9.219 -14.358 7.269 1.00 97.94 289 THR A C 1
ATOM 2311 O O . THR A 1 289 ? -9.426 -13.762 8.332 1.00 97.94 289 THR A O 1
ATOM 2314 N N . PRO A 1 290 ? -8.694 -15.599 7.258 1.00 97.69 290 PRO A N 1
ATOM 2315 C CA . PRO A 1 290 ? -8.605 -16.419 8.466 1.00 97.69 290 PRO A CA 1
ATOM 2316 C C . PRO A 1 290 ? -7.853 -15.771 9.636 1.00 97.69 290 PRO A C 1
ATOM 2318 O O . PRO A 1 290 ? -8.356 -15.782 10.759 1.00 97.69 290 PRO A O 1
ATOM 2321 N N . ARG A 1 291 ? -6.683 -15.167 9.395 1.00 97.62 291 ARG A N 1
ATOM 2322 C CA . ARG A 1 291 ? -5.882 -14.568 10.472 1.00 97.62 291 ARG A CA 1
ATOM 2323 C C . ARG A 1 291 ? -6.476 -13.265 10.962 1.00 97.62 291 ARG A C 1
ATOM 2325 O O . ARG A 1 291 ? -6.399 -12.983 12.154 1.00 97.62 291 ARG A O 1
ATOM 2332 N N . VAL A 1 292 ? -7.102 -12.492 10.080 1.00 98.31 292 VAL A N 1
ATOM 2333 C CA . VAL A 1 292 ? -7.813 -11.273 10.487 1.00 98.31 292 VAL A CA 1
ATOM 2334 C C . VAL A 1 292 ? -8.984 -11.612 11.400 1.00 98.31 292 VAL A C 1
ATOM 2336 O O . VAL A 1 292 ? -9.145 -10.968 12.433 1.00 98.31 292 VAL A O 1
ATOM 2339 N N . VAL A 1 293 ? -9.758 -12.654 11.082 1.00 98.44 293 VAL A N 1
ATOM 2340 C CA . VAL A 1 293 ? -10.827 -13.149 11.964 1.00 98.44 293 VAL A CA 1
ATOM 2341 C C . VAL A 1 293 ? -10.256 -13.580 13.315 1.00 98.44 293 VAL A C 1
ATOM 2343 O O . VAL A 1 293 ? -10.771 -13.175 14.358 1.00 98.44 293 VAL A O 1
ATOM 2346 N N . ASP A 1 294 ? -9.181 -14.368 13.310 1.00 98.31 294 ASP A N 1
ATOM 2347 C CA . ASP A 1 294 ? -8.557 -14.864 14.536 1.00 98.31 294 ASP A CA 1
ATOM 2348 C C . ASP A 1 294 ? -8.017 -13.728 15.417 1.00 98.31 294 ASP A C 1
ATOM 2350 O O . ASP A 1 294 ? -8.259 -13.715 16.627 1.00 98.31 294 ASP A O 1
ATOM 2354 N N . GLU A 1 295 ? -7.320 -12.748 14.838 1.00 98.25 295 GLU A N 1
ATOM 2355 C CA . GLU A 1 295 ? -6.792 -11.607 15.587 1.00 98.25 295 GLU A CA 1
ATOM 2356 C C . GLU A 1 295 ? -7.890 -10.632 16.020 1.00 98.25 295 GLU A C 1
ATOM 2358 O O . GLU A 1 295 ? -7.813 -10.117 17.132 1.00 98.25 295 GLU A O 1
ATOM 2363 N N . ALA A 1 296 ? -8.952 -10.431 15.233 1.00 98.19 296 ALA A N 1
ATOM 2364 C CA . ALA A 1 296 ? -10.103 -9.631 15.655 1.00 98.19 296 ALA A CA 1
ATOM 2365 C C . ALA A 1 296 ? -10.795 -10.254 16.880 1.00 98.19 296 ALA A C 1
ATOM 2367 O O . ALA A 1 296 ? -11.050 -9.569 17.874 1.00 98.19 296 ALA A O 1
ATOM 2368 N N . ARG A 1 297 ? -11.029 -11.574 16.863 1.00 98.50 297 ARG A N 1
ATOM 2369 C CA . ARG A 1 297 ? -11.606 -12.312 18.002 1.00 98.50 297 ARG A CA 1
ATOM 2370 C C . ARG A 1 297 ? -10.763 -12.173 19.262 1.00 98.50 297 ARG A C 1
ATOM 2372 O O . ARG A 1 297 ? -11.321 -11.942 20.333 1.00 98.50 297 ARG A O 1
ATOM 2379 N N . LYS A 1 298 ? -9.437 -12.294 19.139 1.00 98.25 298 LYS A N 1
ATOM 2380 C CA . LYS A 1 298 ? -8.501 -12.119 20.261 1.00 98.25 298 LYS A CA 1
ATOM 2381 C C . LYS A 1 298 ? -8.483 -10.677 20.761 1.00 98.25 298 LYS A C 1
ATOM 2383 O O . LYS A 1 298 ? -8.557 -10.465 21.966 1.00 98.25 298 LYS A O 1
ATOM 2388 N N . HIS A 1 299 ? -8.411 -9.702 19.855 1.00 97.31 299 HIS A N 1
ATOM 2389 C CA . HIS A 1 299 ? -8.319 -8.281 20.189 1.00 97.31 299 HIS A CA 1
ATOM 2390 C C . HIS A 1 299 ? -9.531 -7.797 20.993 1.00 97.31 299 HIS A C 1
ATOM 2392 O O . HIS A 1 299 ? -9.365 -7.141 22.017 1.00 97.31 299 HIS A O 1
ATOM 2398 N N . PHE A 1 300 ? -10.742 -8.175 20.573 1.00 97.38 300 PHE A N 1
ATOM 2399 C CA . PHE A 1 300 ? -11.986 -7.788 21.247 1.00 97.38 300 PHE A CA 1
ATOM 2400 C C . PHE A 1 300 ? -12.482 -8.809 22.278 1.00 97.38 300 PHE A C 1
ATOM 2402 O O . PHE A 1 300 ? -13.550 -8.615 22.857 1.00 97.38 300 PHE A O 1
ATOM 2409 N N . ASN A 1 301 ? -11.747 -9.908 22.490 1.00 98.06 301 ASN A N 1
ATOM 2410 C CA . ASN A 1 301 ? -12.159 -11.035 23.331 1.00 98.06 301 ASN A CA 1
ATOM 2411 C C . ASN A 1 301 ? -13.592 -11.522 23.017 1.00 98.06 301 ASN A C 1
ATOM 2413 O O . ASN A 1 301 ? -14.414 -11.741 23.907 1.00 98.06 301 ASN A O 1
ATOM 2417 N N . CYS A 1 302 ? -13.908 -11.649 21.726 1.00 97.75 302 CYS A N 1
ATOM 2418 C CA . CYS A 1 302 ? -15.248 -11.966 21.243 1.00 97.75 302 CYS A CA 1
ATOM 2419 C C . CYS A 1 302 ? -15.182 -13.099 20.204 1.00 97.75 302 CYS A C 1
ATOM 2421 O O . CYS A 1 302 ? -14.915 -12.838 19.030 1.00 97.75 302 CYS A O 1
ATOM 2423 N N . PRO A 1 303 ? -15.420 -14.366 20.599 1.00 97.31 303 PRO A N 1
ATOM 2424 C CA . PRO A 1 303 ? -15.183 -15.534 19.743 1.00 97.31 303 PRO A CA 1
ATOM 2425 C C . PRO A 1 303 ? -16.157 -15.649 18.564 1.00 97.31 303 PRO A C 1
ATOM 2427 O O . PRO A 1 303 ? -15.881 -16.368 17.608 1.00 97.31 303 PRO A O 1
ATOM 2430 N N . ILE A 1 304 ? -17.289 -14.945 18.620 1.00 96.69 304 ILE A N 1
ATOM 2431 C CA . ILE A 1 304 ? -18.309 -14.958 17.566 1.00 96.69 304 ILE A CA 1
ATOM 2432 C C . ILE A 1 304 ? -18.049 -13.927 16.461 1.00 96.69 304 ILE A C 1
ATOM 2434 O O . ILE A 1 304 ? -18.806 -13.896 15.495 1.00 96.69 304 ILE A O 1
ATOM 2438 N N . LEU A 1 305 ? -17.008 -13.087 16.574 1.00 96.56 305 LEU A N 1
ATOM 2439 C CA . LEU A 1 305 ? -16.690 -12.119 15.523 1.00 96.56 305 LEU A CA 1
ATOM 2440 C C . LEU A 1 305 ? -16.419 -12.827 14.192 1.00 96.56 305 LEU A C 1
ATOM 2442 O O . LEU A 1 305 ? -15.733 -13.850 14.130 1.00 96.56 305 LEU A O 1
ATOM 2446 N N . GLU A 1 306 ? -16.991 -12.271 13.130 1.00 96.56 306 GLU A N 1
ATOM 2447 C CA . GLU A 1 306 ? -16.968 -12.834 11.775 1.00 96.56 306 GLU A CA 1
ATOM 2448 C C . GLU A 1 306 ? -15.785 -12.319 10.941 1.00 96.56 306 GLU A C 1
ATOM 2450 O O . GLU A 1 306 ? -15.493 -12.890 9.895 1.00 96.56 306 GLU A O 1
ATOM 2455 N N . GLY A 1 307 ? -15.137 -11.238 11.389 1.00 96.94 307 GLY A N 1
ATOM 2456 C CA . GLY A 1 307 ? -14.080 -10.504 10.694 1.00 96.94 307 GLY A CA 1
ATOM 2457 C C . GLY A 1 307 ? -13.851 -9.132 11.327 1.00 96.94 307 GLY A C 1
ATOM 2458 O O . GLY A 1 307 ? -14.380 -8.852 12.406 1.00 96.94 307 GLY A O 1
ATOM 2459 N N . MET A 1 308 ? -13.090 -8.280 10.644 1.00 97.94 308 MET A N 1
ATOM 2460 C CA . MET A 1 308 ? -12.831 -6.898 11.056 1.00 97.94 308 MET A CA 1
ATOM 2461 C C . MET A 1 308 ? -13.495 -5.908 10.092 1.00 97.94 308 MET A C 1
ATOM 2463 O O . MET A 1 308 ? -13.381 -6.071 8.879 1.00 97.94 308 MET A O 1
ATOM 2467 N N . GLU A 1 309 ? -14.186 -4.891 10.615 1.00 97.06 309 GLU A N 1
ATOM 2468 C CA . GLU A 1 309 ? -14.822 -3.853 9.787 1.00 97.06 309 GLU A CA 1
ATOM 2469 C C . GLU A 1 309 ? -13.776 -2.979 9.081 1.00 97.06 309 GLU A C 1
ATOM 2471 O O . GLU A 1 309 ? -12.828 -2.475 9.694 1.00 97.06 309 GLU A O 1
ATOM 2476 N N . LEU A 1 310 ? -13.980 -2.796 7.780 1.00 96.25 310 LEU A N 1
ATOM 2477 C CA . LEU A 1 310 ? -13.307 -1.794 6.969 1.00 96.25 310 LEU A CA 1
ATOM 2478 C C . LEU A 1 310 ? -14.066 -0.469 7.064 1.00 96.25 310 LEU A C 1
ATOM 2480 O O . LEU A 1 310 ? -15.288 -0.454 7.205 1.00 96.25 310 LEU A O 1
ATOM 2484 N N . GLU A 1 311 ? -13.325 0.625 6.940 1.00 93.50 311 GLU A N 1
ATOM 2485 C CA . GLU A 1 311 ? -13.851 1.986 6.893 1.00 93.50 311 GLU A CA 1
ATOM 2486 C C . GLU A 1 311 ? -14.926 2.109 5.808 1.00 93.50 311 GLU A C 1
ATOM 2488 O O . GLU A 1 311 ? -14.720 1.679 4.666 1.00 93.50 311 GLU A O 1
ATOM 2493 N N . ASN A 1 312 ? -16.074 2.678 6.177 1.00 87.25 312 ASN A N 1
ATOM 2494 C CA . ASN A 1 312 ? -17.235 2.816 5.300 1.00 87.25 312 ASN A CA 1
ATOM 2495 C C . ASN A 1 312 ? -17.598 4.282 4.986 1.00 87.25 312 ASN A C 1
ATOM 2497 O O . ASN A 1 312 ? -18.632 4.547 4.369 1.00 87.25 312 ASN A O 1
ATOM 2501 N N . GLN A 1 313 ? -16.755 5.239 5.394 1.00 82.31 313 GLN A N 1
ATOM 2502 C CA . GLN A 1 313 ? -16.907 6.667 5.110 1.00 82.31 313 GLN A CA 1
ATOM 2503 C C . GLN A 1 313 ? -15.689 7.252 4.369 1.00 82.31 313 GLN A C 1
ATOM 2505 O O . GLN A 1 313 ? -14.717 6.571 4.048 1.00 82.31 313 GLN A O 1
ATOM 2510 N N . GLY A 1 314 ? -15.756 8.546 4.034 1.00 73.56 314 GLY A N 1
ATOM 2511 C CA . GLY A 1 314 ? -14.658 9.281 3.385 1.00 73.56 314 GLY A CA 1
ATOM 2512 C C . GLY A 1 314 ? -14.553 9.110 1.861 1.00 73.56 314 GLY A C 1
ATOM 2513 O O . GLY A 1 314 ? -13.731 9.772 1.231 1.00 73.56 314 GLY A O 1
ATOM 2514 N N . GLY A 1 315 ? -15.416 8.291 1.250 1.00 75.06 315 GLY A N 1
ATOM 2515 C CA . GLY A 1 315 ? -15.456 8.050 -0.199 1.00 75.06 315 GLY A CA 1
ATOM 2516 C C . GLY A 1 315 ? -14.416 7.029 -0.676 1.00 75.06 315 GLY A C 1
ATOM 2517 O O . GLY A 1 315 ? -13.650 6.496 0.114 1.00 75.06 315 GLY A O 1
ATOM 2518 N N . MET A 1 316 ? -14.356 6.773 -1.988 1.00 63.31 316 MET A N 1
ATOM 2519 C CA . MET A 1 316 ? -13.639 5.634 -2.608 1.00 63.31 316 MET A CA 1
ATOM 2520 C C . MET A 1 316 ? -12.131 5.521 -2.287 1.00 63.31 316 MET A C 1
ATOM 2522 O O . MET A 1 316 ? -11.524 4.464 -2.453 1.00 63.31 316 MET A O 1
ATOM 2526 N N . GLY A 1 317 ? -11.497 6.614 -1.866 1.00 62.97 317 GLY A N 1
ATOM 2527 C CA . GLY A 1 317 ? -10.096 6.609 -1.452 1.00 62.97 317 GLY A CA 1
ATOM 2528 C C . GLY A 1 317 ? -9.855 6.181 -0.006 1.00 62.97 317 GLY A C 1
ATOM 2529 O O . GLY A 1 317 ? -8.762 5.734 0.327 1.00 62.97 317 GLY A O 1
ATOM 2530 N N . THR A 1 318 ? -10.871 6.317 0.837 1.00 71.12 318 THR A N 1
ATOM 2531 C CA . THR A 1 318 ? -10.805 6.036 2.270 1.00 71.12 318 THR A CA 1
ATOM 2532 C C . THR A 1 318 ? -11.587 4.770 2.595 1.00 71.12 318 THR A C 1
ATOM 2534 O O . THR A 1 318 ? -11.049 3.882 3.258 1.00 71.12 318 THR A O 1
ATOM 2537 N N . GLU A 1 319 ? -12.793 4.650 2.039 1.00 82.06 319 GLU A N 1
ATOM 2538 C CA . GLU A 1 319 ? -13.646 3.470 2.116 1.00 82.06 319 GLU A CA 1
ATOM 2539 C C . GLU A 1 319 ? -12.884 2.231 1.633 1.00 82.06 319 GLU A C 1
ATOM 2541 O O . GLU A 1 319 ? -12.134 2.300 0.652 1.00 82.06 319 GLU A O 1
ATOM 2546 N N . LEU A 1 320 ? -13.064 1.100 2.320 1.00 88.25 320 LEU A N 1
ATOM 2547 C CA . LEU A 1 320 ? -12.465 -0.212 2.022 1.00 88.25 320 LEU A CA 1
ATOM 2548 C C . LEU A 1 320 ? -10.934 -0.310 2.118 1.00 88.25 320 LEU A C 1
ATOM 2550 O O . LEU A 1 320 ? -10.408 -1.415 2.210 1.00 88.25 320 LEU A O 1
ATOM 2554 N N . ASN A 1 321 ? -10.203 0.801 2.076 1.00 89.81 321 ASN A N 1
ATOM 2555 C CA . ASN A 1 321 ? -8.739 0.809 2.100 1.00 89.81 321 ASN A CA 1
ATOM 2556 C C . ASN A 1 321 ? -8.177 0.892 3.524 1.00 89.81 321 ASN A C 1
ATOM 2558 O O . ASN A 1 321 ? -6.983 0.703 3.714 1.00 89.81 321 ASN A O 1
ATOM 2562 N N . HIS A 1 322 ? -9.031 1.152 4.510 1.00 94.56 322 HIS A N 1
ATOM 2563 C CA . HIS A 1 322 ? -8.655 1.375 5.899 1.00 94.56 322 HIS A CA 1
ATOM 2564 C C . HIS A 1 322 ? -9.496 0.523 6.842 1.00 94.56 322 HIS A C 1
ATOM 2566 O O . HIS A 1 322 ? -10.580 0.064 6.480 1.00 94.56 322 HIS A O 1
ATOM 2572 N N . TRP A 1 323 ? -9.029 0.359 8.076 1.00 96.62 323 TRP A N 1
ATOM 2573 C CA . TRP A 1 323 ? -9.867 -0.166 9.149 1.00 96.62 323 TRP A CA 1
ATOM 2574 C C . TRP A 1 323 ? -10.861 0.875 9.658 1.00 96.62 323 TRP A C 1
ATOM 2576 O O . TRP A 1 323 ? -10.546 2.066 9.698 1.00 96.62 323 TRP A O 1
ATOM 2586 N N . GLU A 1 324 ? -12.021 0.402 10.119 1.00 95.06 324 GLU A N 1
ATOM 2587 C CA . GLU A 1 324 ? -13.045 1.230 10.756 1.00 95.06 324 GLU A CA 1
ATOM 2588 C C . GLU A 1 324 ? -12.485 1.945 11.995 1.00 95.06 324 GLU A C 1
ATOM 2590 O O . GLU A 1 324 ? -12.201 1.332 13.036 1.00 95.06 324 GLU A O 1
ATOM 2595 N N . LYS A 1 325 ? -12.343 3.270 11.896 1.00 92.44 325 LYS A N 1
ATOM 2596 C CA . LYS A 1 325 ? -11.740 4.084 12.954 1.00 92.44 325 LYS A CA 1
ATOM 2597 C C . LYS A 1 325 ? -12.542 4.056 14.248 1.00 92.44 325 LYS A C 1
ATOM 2599 O O . LYS A 1 325 ? -11.947 4.104 15.322 1.00 92.44 325 LYS A O 1
ATOM 2604 N N . ARG A 1 326 ? -13.869 3.949 14.184 1.00 92.56 326 ARG A N 1
ATOM 2605 C CA . ARG A 1 326 ? -14.723 3.836 15.374 1.00 92.56 326 ARG A CA 1
ATOM 2606 C C . ARG A 1 326 ? -14.346 2.637 16.246 1.00 92.56 326 ARG A C 1
ATOM 2608 O O . ARG A 1 326 ? -14.552 2.692 17.454 1.00 92.56 326 ARG A O 1
ATOM 2615 N N . LEU A 1 327 ? -13.836 1.561 15.644 1.00 94.44 327 LEU A N 1
ATOM 2616 C CA . LEU A 1 327 ? -13.493 0.329 16.351 1.00 94.44 327 LEU A CA 1
ATOM 2617 C C . LEU A 1 327 ? -12.017 0.242 16.730 1.00 94.44 327 LEU A C 1
ATOM 2619 O O . LEU A 1 327 ? -11.712 -0.287 17.795 1.00 94.44 327 LEU A O 1
ATOM 2623 N N . LEU A 1 328 ? -11.116 0.730 15.873 1.00 94.62 328 LEU A N 1
ATOM 2624 C CA . LEU A 1 328 ? -9.671 0.569 16.067 1.00 94.62 328 LEU A CA 1
ATOM 2625 C C . LEU A 1 328 ? -8.910 1.868 16.358 1.00 94.62 328 LEU A C 1
ATOM 2627 O O . LEU A 1 328 ? -7.706 1.806 16.550 1.00 94.62 328 LEU A O 1
ATOM 2631 N N . GLU A 1 329 ? -9.576 3.024 16.400 1.00 91.75 329 GLU A N 1
ATOM 2632 C CA . GLU A 1 329 ? -9.074 4.352 16.798 1.00 91.75 329 GLU A CA 1
ATOM 2633 C C . GLU A 1 329 ? -7.594 4.652 16.467 1.00 91.75 329 GLU A C 1
ATOM 2635 O O . GLU A 1 329 ? -7.292 5.271 15.443 1.00 91.75 329 GLU A O 1
ATOM 2640 N N . ASN A 1 330 ? -6.667 4.272 17.354 1.00 93.00 330 ASN A N 1
ATOM 2641 C CA . ASN A 1 330 ? -5.230 4.514 17.243 1.00 93.00 330 ASN A CA 1
ATOM 2642 C C . ASN A 1 330 ? -4.480 3.493 16.364 1.00 93.00 330 ASN A C 1
ATOM 2644 O O . ASN A 1 330 ? -3.250 3.496 16.316 1.00 93.00 330 ASN A O 1
ATOM 2648 N N . GLU A 1 331 ? -5.181 2.630 15.640 1.00 95.00 331 GLU A N 1
ATOM 2649 C CA . GLU A 1 331 ? -4.570 1.714 14.686 1.00 95.00 331 GLU A CA 1
ATOM 2650 C C . GLU A 1 331 ? -4.037 2.480 13.469 1.00 95.00 331 GLU A C 1
ATOM 2652 O O . GLU A 1 331 ? -4.666 3.390 12.912 1.00 95.00 331 GLU A O 1
ATOM 2657 N N . ALA A 1 332 ? -2.811 2.145 13.080 1.00 94.06 332 ALA A N 1
ATOM 2658 C CA . ALA A 1 332 ? -2.051 2.878 12.089 1.00 94.06 332 ALA A CA 1
ATOM 2659 C C . ALA A 1 332 ? -2.548 2.708 10.643 1.00 94.06 332 ALA A C 1
ATOM 2661 O O . ALA A 1 332 ? -2.000 3.357 9.768 1.00 94.06 332 ALA A O 1
ATOM 2662 N N . MET A 1 333 ? -3.582 1.929 10.364 1.00 94.75 333 MET A N 1
ATOM 2663 C CA . MET A 1 333 ? -4.262 1.771 9.075 1.00 94.75 333 MET A CA 1
ATOM 2664 C C . MET A 1 333 ? -5.722 2.242 9.122 1.00 94.75 333 MET A C 1
ATOM 2666 O O . MET A 1 333 ? -6.507 1.898 8.245 1.00 94.75 333 MET A O 1
ATOM 2670 N N . THR A 1 334 ? -6.101 3.061 10.107 1.00 93.06 334 THR A N 1
ATOM 2671 C CA . THR A 1 334 ? -7.348 3.847 10.058 1.00 93.06 334 THR A CA 1
ATOM 2672 C C . THR A 1 334 ? -7.211 5.037 9.096 1.00 93.06 334 THR A C 1
ATOM 2674 O O . THR A 1 334 ? -6.111 5.553 8.894 1.00 93.06 334 THR A O 1
ATOM 2677 N N . GLY A 1 335 ? -8.319 5.493 8.499 1.00 82.19 335 GLY A N 1
ATOM 2678 C CA . GLY A 1 335 ? -8.325 6.482 7.404 1.00 82.19 335 GLY A CA 1
ATOM 2679 C C . GLY A 1 335 ? -8.094 7.945 7.802 1.00 82.19 335 GLY A C 1
ATOM 2680 O O . GLY A 1 335 ? -8.146 8.845 6.964 1.00 82.19 335 GLY A O 1
ATOM 2681 N N . SER A 1 336 ? -7.847 8.242 9.078 1.00 78.38 336 SER A N 1
ATOM 2682 C CA . SER A 1 336 ? -7.538 9.609 9.510 1.00 78.38 336 SER A CA 1
ATOM 2683 C C . SER A 1 336 ? -6.603 9.646 10.705 1.00 78.38 336 SER A C 1
ATOM 2685 O O . SER A 1 336 ? -6.651 8.786 11.583 1.00 78.38 336 SER A O 1
ATOM 2687 N N . HIS A 1 337 ? -5.785 10.696 10.776 1.00 74.06 337 HIS A N 1
ATOM 2688 C CA . HIS A 1 337 ? -4.770 10.824 11.816 1.00 74.06 337 HIS A CA 1
ATOM 2689 C C . HIS A 1 337 ? -5.358 10.774 13.235 1.00 74.06 337 HIS A C 1
ATOM 2691 O O . HIS A 1 337 ? -6.379 11.399 13.537 1.00 74.06 337 HIS A O 1
ATOM 2697 N N . THR A 1 338 ? -4.664 10.046 14.104 1.00 76.44 338 THR A N 1
ATOM 2698 C CA . THR A 1 338 ? -4.858 9.967 15.557 1.00 76.44 338 THR A CA 1
ATOM 2699 C C . THR A 1 338 ? -3.511 10.120 16.258 1.00 76.44 338 THR A C 1
ATOM 2701 O O . THR A 1 338 ? -2.453 9.968 15.638 1.00 76.44 338 THR A O 1
ATOM 2704 N N . GLN A 1 339 ? -3.532 10.467 17.545 1.00 75.56 339 GLN A N 1
ATOM 2705 C CA . GLN A 1 339 ? -2.318 10.449 18.360 1.00 75.56 339 GLN A CA 1
ATOM 2706 C C . GLN A 1 339 ? -1.914 8.999 18.658 1.00 75.56 339 GLN A C 1
ATOM 2708 O O . GLN A 1 339 ? -2.769 8.126 18.757 1.00 75.56 339 GLN A O 1
ATOM 2713 N N . ASN A 1 340 ? -0.611 8.748 18.817 1.00 82.69 340 ASN A N 1
ATOM 2714 C CA . ASN A 1 340 ? -0.067 7.439 19.205 1.00 82.69 340 ASN A CA 1
ATOM 2715 C C . ASN A 1 340 ? -0.486 6.277 18.286 1.00 82.69 340 ASN A C 1
ATOM 2717 O O . ASN A 1 340 ? -0.927 5.236 18.766 1.00 82.69 340 ASN A O 1
ATOM 2721 N N . ARG A 1 341 ? -0.334 6.450 16.966 1.00 90.25 341 ARG A N 1
ATOM 2722 C CA . ARG A 1 341 ? -0.642 5.401 15.982 1.00 90.25 341 ARG A CA 1
ATOM 2723 C C . ARG A 1 341 ? 0.226 4.158 16.174 1.00 90.25 341 ARG A C 1
ATOM 2725 O O . ARG A 1 341 ? 1.452 4.264 16.249 1.00 90.25 341 ARG A O 1
ATOM 2732 N N . VAL A 1 342 ? -0.403 2.986 16.174 1.00 92.88 342 VAL A N 1
ATOM 2733 C CA . VAL A 1 342 ? 0.264 1.686 16.333 1.00 92.88 342 VAL A CA 1
ATOM 2734 C C . VAL A 1 342 ? -0.167 0.728 15.228 1.00 92.88 342 VAL A C 1
ATOM 2736 O O . VAL A 1 342 ? -1.352 0.589 14.947 1.00 92.88 342 VAL A O 1
ATOM 2739 N N . PHE A 1 343 ? 0.793 0.030 14.619 1.00 94.62 343 PHE A N 1
ATOM 2740 C CA . PHE A 1 343 ? 0.488 -1.125 13.772 1.00 94.62 343 PHE A CA 1
ATOM 2741 C C . PHE A 1 343 ? 0.149 -2.309 14.669 1.00 94.62 343 PHE A C 1
ATOM 2743 O O . PHE A 1 343 ? 1.013 -2.852 15.361 1.00 94.62 343 PHE A O 1
ATOM 2750 N N . SER A 1 344 ? -1.130 -2.660 14.702 1.00 96.06 344 SER A N 1
ATOM 2751 C CA . SER A 1 344 ? -1.638 -3.742 15.537 1.00 96.06 344 SER A CA 1
ATOM 2752 C C . SER A 1 344 ? -1.411 -5.108 14.891 1.00 96.06 344 SER A C 1
ATOM 2754 O O . SER A 1 344 ? -1.151 -5.225 13.692 1.00 96.06 344 SER A O 1
ATOM 2756 N N . ARG A 1 345 ? -1.609 -6.171 15.680 1.00 97.19 345 ARG A N 1
ATOM 2757 C CA . ARG A 1 345 ? -1.639 -7.548 15.165 1.00 97.19 345 ARG A CA 1
ATOM 2758 C C . ARG A 1 345 ? -2.700 -7.755 14.079 1.00 97.19 345 ARG A C 1
ATOM 2760 O O . ARG A 1 345 ? -2.498 -8.612 13.234 1.00 97.19 345 ARG A O 1
ATOM 2767 N N . ILE A 1 346 ? -3.769 -6.953 14.055 1.00 97.81 346 ILE A N 1
ATOM 2768 C CA . ILE A 1 346 ? -4.825 -7.035 13.035 1.00 97.81 346 ILE A CA 1
ATOM 2769 C C . ILE A 1 346 ? -4.275 -6.642 11.657 1.00 97.81 346 ILE A C 1
ATOM 2771 O O . ILE A 1 346 ? -4.450 -7.384 10.694 1.00 97.81 346 ILE A O 1
ATOM 2775 N N . THR A 1 347 ? -3.541 -5.528 11.556 1.00 97.81 347 THR A N 1
ATOM 2776 C CA . THR A 1 347 ? -2.882 -5.140 10.295 1.00 97.81 347 THR A CA 1
ATOM 2777 C C . THR A 1 347 ? -1.825 -6.159 9.882 1.00 97.81 347 THR A C 1
ATOM 2779 O O . THR A 1 347 ? -1.734 -6.503 8.708 1.00 97.81 347 THR A O 1
ATOM 2782 N N . LEU A 1 348 ? -1.041 -6.678 10.831 1.00 97.31 348 LEU A N 1
ATOM 2783 C CA . LEU A 1 348 ? -0.035 -7.698 10.520 1.00 97.31 348 LEU A CA 1
ATOM 2784 C C . LEU A 1 348 ? -0.676 -8.998 10.011 1.00 97.31 348 LEU A C 1
ATOM 2786 O O . LEU A 1 348 ? -0.191 -9.562 9.036 1.00 97.31 348 LEU A O 1
ATOM 2790 N N . ALA A 1 349 ? -1.788 -9.424 10.613 1.00 97.50 349 ALA A N 1
ATOM 2791 C CA . ALA A 1 349 ? -2.563 -10.577 10.168 1.00 97.50 349 ALA A CA 1
ATOM 2792 C C . ALA A 1 349 ? -3.124 -10.391 8.757 1.00 97.50 349 ALA A C 1
ATOM 2794 O O . ALA A 1 349 ? -3.044 -11.315 7.954 1.00 97.50 349 ALA A O 1
ATOM 2795 N N . LEU A 1 350 ? -3.628 -9.195 8.434 1.00 97.69 350 LEU A N 1
ATOM 2796 C CA . LEU A 1 350 ? -4.053 -8.880 7.072 1.00 97.69 350 LEU A CA 1
ATOM 2797 C C . LEU A 1 350 ? -2.896 -9.017 6.086 1.00 97.69 350 LEU A C 1
ATOM 2799 O O . LEU A 1 350 ? -3.058 -9.660 5.056 1.00 97.69 350 LEU A O 1
ATOM 2803 N N . MET A 1 351 ? -1.736 -8.435 6.400 1.00 96.69 351 MET A N 1
ATOM 2804 C CA . MET A 1 351 ? -0.567 -8.525 5.524 1.00 96.69 351 MET A CA 1
ATOM 2805 C C . MET A 1 351 ? -0.141 -9.978 5.295 1.00 96.69 351 MET A C 1
ATOM 2807 O O . MET A 1 351 ? 0.210 -10.340 4.174 1.00 96.69 351 MET A O 1
ATOM 2811 N N . GLU A 1 352 ? -0.242 -10.829 6.315 1.00 94.62 352 GLU A N 1
ATOM 2812 C CA . GLU A 1 352 ? 0.023 -12.264 6.193 1.00 94.62 352 GLU A CA 1
ATOM 2813 C C . GLU A 1 352 ? -1.035 -13.017 5.368 1.00 94.62 352 GLU A C 1
ATOM 2815 O O . GLU A 1 352 ? -0.704 -13.988 4.692 1.00 94.62 352 GLU A O 1
ATOM 2820 N N . ASP A 1 353 ? -2.294 -12.578 5.404 1.00 95.44 353 ASP A N 1
ATOM 2821 C CA . ASP A 1 353 ? -3.405 -13.135 4.617 1.00 95.44 353 ASP A CA 1
ATOM 2822 C C . ASP A 1 353 ? -3.420 -12.645 3.153 1.00 95.44 353 ASP A C 1
ATOM 2824 O O . ASP A 1 353 ? -4.283 -13.054 2.373 1.00 95.44 353 ASP A O 1
ATOM 2828 N N . THR A 1 354 ? -2.473 -11.786 2.749 1.00 93.50 354 THR A N 1
ATOM 2829 C CA . THR A 1 354 ? -2.340 -11.374 1.340 1.00 93.50 354 THR A CA 1
ATOM 2830 C C . THR A 1 354 ? -1.755 -12.470 0.441 1.00 93.50 354 THR A C 1
ATOM 2832 O O . THR A 1 354 ? -2.037 -12.461 -0.764 1.00 93.50 354 THR A O 1
ATOM 2835 N N . GLY A 1 355 ? -1.014 -13.439 1.004 1.00 86.69 355 GLY A N 1
ATOM 2836 C CA . GLY A 1 355 ? -0.479 -14.608 0.285 1.00 86.69 355 GLY A CA 1
ATOM 2837 C C . GLY A 1 355 ? 0.939 -15.022 0.656 1.00 86.69 355 GLY A C 1
ATOM 2838 O O . GLY A 1 355 ? 1.876 -14.247 0.361 1.00 86.69 355 GLY A O 1
#

pLDDT: mean 83.22, std 17.85, range [33.69, 98.5]

Mean predicted aligned error: 8.34 Å